Protein AF-0000000071187912 (afdb_homodimer)

Organism: Exaiptasia diaphana (NCBI:txid2652724)

Secondary structure (DSSP, 8-state):
---------------------------------------------TTHHHHHHHHHTTHHHHHHHHHHHHHTT--HHHHHHHHHHHTHHHHHHHHHHHHHHHHHHHHHHTT-HHHHHHHHHHHHHHHHH---HHHHHHHHHHHTHHHHHTTS---PPPP------------------/---------------------------------------------TTHHHHHHHHHTTHHHHHHHHHHHHHTT--HHHHHHHHHHHTHHHHHHHHHHHHHHHHHHHHHHTT-HHHHHHHHHHHHHHHHH---HHHHHHHHHHHTHHHHHTTS---PPPP---------------TT-

Sequence (354 aa):
MSQSNHSEEEDLSSDSIPTDTSEESSEESSDSSDVDSSEEQEDIDVWARIQHQAMDRYQQEYEVLVQKYKQNGDTDTAAEIRANNALLPSYRKALREVLFDELKWMHLFKRDPIYKKIIEKQKNLMDMESYDWEEATQSAIHQRKFLLNKLFTKEEVPKQSVNERFHPYSRNFSGFDMSQSNHSEEEDLSSDSIPTDTSEESSEESSDSSDVDSSEEQEDIDVWARIQHQAMDRYQQEYEVLVQKYKQNGDTDTAAEIRANNALLPSYRKALREVLFDELKWMHLFKRDPIYKKIIEKQKNLMDMESYDWEEATQSAIHQRKFLLNKLFTKEEVPKQSVNERFHPYSRNFSGFD

Solvent-accessible surface area (backbone atoms only — not comparable to full-atom values): 21697 Å² total; per-residue (Å²): 137,89,82,81,74,84,73,90,75,88,84,85,80,76,86,71,82,70,82,74,78,78,72,78,78,73,78,71,76,74,73,75,65,75,74,71,71,71,63,79,61,73,85,68,66,71,56,51,64,49,49,48,58,19,46,57,76,42,46,68,60,40,52,54,40,25,52,53,34,36,73,74,69,40,52,73,68,37,12,47,45,49,28,51,49,71,40,42,70,59,33,47,54,35,31,55,52,46,46,50,53,49,51,52,48,52,59,53,37,65,68,31,70,70,48,45,52,34,50,51,44,18,50,49,34,31,74,75,64,71,38,53,73,68,59,15,45,55,49,20,48,61,74,43,38,74,68,56,40,64,78,62,71,81,68,85,64,67,76,73,73,69,70,75,71,74,72,77,67,80,66,78,78,65,70,80,116,136,86,82,73,82,77,78,85,75,86,80,89,68,88,88,75,88,77,85,77,77,82,78,78,81,74,81,75,77,75,74,77,68,77,73,72,70,72,62,81,61,73,86,69,66,72,57,51,64,48,50,49,57,19,46,58,78,40,46,68,59,40,51,54,39,24,50,54,34,36,73,74,68,40,52,72,69,36,13,48,42,49,27,51,49,70,39,43,71,58,34,47,55,34,32,55,52,48,47,49,51,50,52,50,47,53,59,54,37,65,70,33,69,68,49,45,53,33,52,51,44,19,49,49,34,31,76,74,66,72,38,53,72,68,58,14,46,56,49,20,47,61,73,43,37,74,67,56,39,65,77,61,72,82,69,85,65,67,79,72,74,69,68,75,74,73,73,77,64,82,66,78,77,64,68,80,115

Structure (mmCIF, N/CA/C/O backbone):
data_AF-0000000071187912-model_v1
#
loop_
_entity.id
_entity.type
_entity.pdbx_description
1 polymer 'Uncharacterized protein'
#
loop_
_atom_site.group_PDB
_atom_site.id
_atom_site.type_symbol
_atom_site.label_atom_id
_atom_site.label_alt_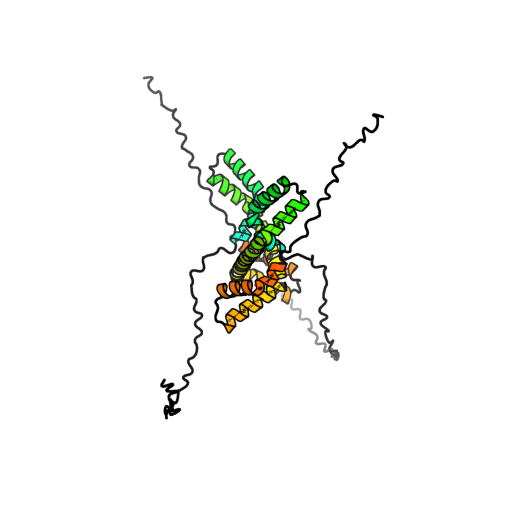id
_atom_site.label_comp_id
_atom_site.label_asym_id
_atom_site.label_entity_id
_atom_site.label_seq_id
_atom_site.pdbx_PDB_ins_code
_atom_site.Cartn_x
_atom_site.Cartn_y
_atom_site.Cartn_z
_atom_site.occupancy
_atom_site.B_iso_or_equiv
_atom_site.auth_seq_id
_atom_site.auth_comp_id
_atom_site.auth_asym_id
_atom_site.auth_atom_id
_atom_site.pdbx_PDB_model_num
ATOM 1 N N . MET A 1 1 ? -45.125 68.625 5.844 1 24.86 1 MET A N 1
ATOM 2 C CA . MET A 1 1 ? -46.188 68.5 4.828 1 24.86 1 MET A CA 1
ATOM 3 C C . MET A 1 1 ? -46.469 67.062 4.457 1 24.86 1 MET A C 1
ATOM 5 O O . MET A 1 1 ? -45.688 66.188 4.781 1 24.86 1 MET A O 1
ATOM 9 N N . SER A 1 2 ? -47.125 66.688 3.305 1 25.38 2 SER A N 1
ATOM 10 C CA . SER A 1 2 ? -48.156 65.75 2.975 1 25.38 2 SER A CA 1
ATOM 11 C C . SER A 1 2 ? -47.562 64.375 2.666 1 25.38 2 SER A C 1
ATOM 13 O O . SER A 1 2 ? -46.656 64.25 1.824 1 25.38 2 SER A O 1
ATOM 15 N N . GLN A 1 3 ? -47.781 63.281 3.525 1 30.14 3 GLN A N 1
ATOM 16 C CA . GLN A 1 3 ? -47.625 61.844 3.795 1 30.14 3 GLN A CA 1
ATOM 17 C C . GLN A 1 3 ? -48.344 61 2.748 1 30.14 3 GLN A C 1
ATOM 19 O O . GLN A 1 3 ? -49.438 60.5 2.98 1 30.14 3 GLN A O 1
ATOM 24 N N . SER A 1 4 ? -48.25 61.438 1.437 1 25.59 4 SER A N 1
ATOM 25 C CA . SER A 1 4 ? -49.219 60.781 0.548 1 25.59 4 SER A CA 1
ATOM 26 C C . SER A 1 4 ? -48.938 59.281 0.42 1 25.59 4 SER A C 1
ATOM 28 O O . SER A 1 4 ? -47.875 58.875 -0.017 1 25.59 4 SER A O 1
ATOM 30 N N . ASN A 1 5 ? -49.688 58.344 1.065 1 27.47 5 ASN A N 1
ATOM 31 C CA . ASN A 1 5 ? -49.969 56.938 1.291 1 27.47 5 ASN A CA 1
ATOM 32 C C . ASN A 1 5 ? -50.469 56.25 0.027 1 27.47 5 ASN A C 1
ATOM 34 O O . ASN A 1 5 ? -51.656 56.062 -0.141 1 27.47 5 ASN A O 1
ATOM 38 N N . HIS A 1 6 ? -49.906 56.531 -1.202 1 27.17 6 HIS A N 1
ATOM 39 C CA . HIS A 1 6 ? -50.75 56.094 -2.311 1 27.17 6 HIS A CA 1
ATOM 40 C C . HIS A 1 6 ? -50.938 54.594 -2.295 1 27.17 6 HIS A C 1
ATOM 42 O O . HIS A 1 6 ? -49.969 53.844 -2.09 1 27.17 6 HIS A O 1
ATOM 48 N N . SER A 1 7 ? -52.188 53.969 -2.523 1 25.8 7 SER A N 1
ATOM 49 C CA . SER A 1 7 ? -53.156 52.906 -2.361 1 25.8 7 SER A CA 1
ATOM 50 C C . SER A 1 7 ? -52.969 51.812 -3.402 1 25.8 7 SER A C 1
ATOM 52 O O . SER A 1 7 ? -53.594 50.75 -3.307 1 25.8 7 SER A O 1
ATOM 54 N N . GLU A 1 8 ? -52.25 51.938 -4.566 1 25.75 8 GLU A N 1
ATOM 55 C CA . GLU A 1 8 ? -53.062 51.375 -5.656 1 25.75 8 GLU A CA 1
ATOM 56 C C . GLU A 1 8 ? -53.125 49.844 -5.586 1 25.75 8 GLU A C 1
ATOM 58 O O . GLU A 1 8 ? -52.125 49.219 -5.246 1 25.75 8 GLU A O 1
ATOM 63 N N . GLU A 1 9 ? -54.312 49.094 -5.945 1 24.05 9 GLU A N 1
ATOM 64 C CA . GLU A 1 9 ? -55.219 47.969 -5.816 1 24.05 9 GLU A CA 1
ATOM 65 C C . GLU A 1 9 ? -54.906 46.875 -6.832 1 24.05 9 GLU A C 1
ATOM 67 O O . GLU A 1 9 ? -55.438 45.781 -6.75 1 24.05 9 GLU A O 1
ATOM 72 N N . GLU A 1 10 ? -54.125 46.969 -7.895 1 26 10 GLU A N 1
ATOM 73 C CA . GLU A 1 10 ? -54.719 46.312 -9.055 1 26 10 GLU A CA 1
ATOM 74 C C . GLU A 1 10 ? -54.875 44.812 -8.828 1 26 10 GLU A C 1
ATOM 76 O O . GLU A 1 10 ? -54.156 44.219 -8.039 1 26 10 GLU A O 1
ATOM 81 N N . ASP A 1 11 ? -55.688 43.969 -9.844 1 24.27 11 ASP A N 1
ATOM 82 C CA . ASP A 1 11 ? -56.688 42.969 -10.203 1 24.27 11 ASP A CA 1
ATOM 83 C C . ASP A 1 11 ? -56 41.625 -10.516 1 24.27 11 ASP A C 1
ATOM 85 O O . ASP A 1 11 ? -55.188 41.531 -11.438 1 24.27 11 ASP A O 1
ATOM 89 N N . LEU A 1 12 ? -56 40.625 -9.641 1 28.94 12 LEU A N 1
ATOM 90 C CA . LEU A 1 12 ? -55.5 39.25 -9.5 1 28.94 12 LEU A CA 1
ATOM 91 C C . LEU A 1 12 ? -56.281 38.312 -10.43 1 28.94 12 LEU A C 1
ATOM 93 O O . LEU A 1 12 ? -57.312 37.781 -10.039 1 28.94 12 LEU A O 1
ATOM 97 N N . SER A 1 13 ? -56.5 38.719 -11.703 1 23.25 13 SER A N 1
ATOM 98 C CA . SER A 1 13 ? -57.469 37.938 -12.477 1 23.25 13 SER A CA 1
ATOM 99 C C . SER A 1 13 ? -57.094 36.469 -12.57 1 23.25 13 SER A C 1
ATOM 101 O O . SER A 1 13 ? -55.906 36.156 -12.625 1 23.25 13 SER A O 1
ATOM 103 N N . SER A 1 14 ? -58.156 35.5 -12.656 1 24.84 14 SER A N 1
ATOM 104 C CA . SER A 1 14 ? -58.688 34.188 -12.328 1 24.84 14 SER A CA 1
ATOM 105 C C . SER A 1 14 ? -58.344 33.156 -13.398 1 24.84 14 SER A C 1
ATOM 107 O O . SER A 1 14 ? -58.812 32.031 -13.367 1 24.84 14 SER A O 1
ATOM 109 N N . ASP A 1 15 ? -57.719 33.469 -14.547 1 26.11 15 ASP A N 1
ATOM 110 C CA . ASP A 1 15 ? -58.281 32.688 -15.648 1 26.11 15 ASP A CA 1
ATOM 111 C C . ASP A 1 15 ? -57.938 31.203 -15.5 1 26.11 15 ASP A C 1
ATOM 113 O O . ASP A 1 15 ? -56.812 30.859 -15.125 1 26.11 15 ASP A O 1
ATOM 117 N N . SER A 1 16 ? -58.906 30.219 -15.797 1 27.94 16 SER A N 1
ATOM 118 C CA . SER A 1 16 ? -59.344 28.844 -15.602 1 27.94 16 SER A CA 1
ATOM 119 C C . SER A 1 16 ? -58.656 27.891 -16.578 1 27.94 16 SER A C 1
ATOM 121 O O . SER A 1 16 ? -59 26.719 -16.672 1 27.94 16 SER A O 1
ATOM 123 N N . ILE A 1 17 ? -57.656 28.203 -17.359 1 28.97 17 ILE A N 1
ATOM 124 C CA . ILE A 1 17 ? -57.719 27.375 -18.578 1 28.97 17 ILE A CA 1
ATOM 125 C C . ILE A 1 17 ? -57.562 25.906 -18.203 1 28.97 17 ILE A C 1
ATOM 127 O O . ILE A 1 17 ? -56.719 25.562 -17.375 1 28.97 17 ILE A O 1
ATOM 131 N N . PRO A 1 18 ? -58.406 25.016 -18.75 1 31.25 18 PRO A N 1
ATOM 132 C CA . PRO A 1 18 ? -58.75 23.594 -18.547 1 31.25 18 PRO A CA 1
ATOM 133 C C . PRO A 1 18 ? -57.656 22.656 -19.062 1 31.25 18 PRO A C 1
ATOM 135 O O . PRO A 1 18 ? -57.812 21.438 -19.016 1 31.25 18 PRO A O 1
ATOM 138 N N . THR A 1 19 ? -56.406 22.875 -19.031 1 25.17 19 THR A N 1
ATOM 139 C CA . THR A 1 19 ? -55.656 22.078 -20 1 25.17 19 THR A CA 1
ATOM 140 C C . THR A 1 19 ? -55.719 20.594 -19.672 1 25.17 19 THR A C 1
ATOM 142 O O . THR A 1 19 ? -55.25 20.172 -18.594 1 25.17 19 THR A O 1
ATOM 145 N N . ASP A 1 20 ? -56.688 19.891 -20.188 1 26.77 20 ASP A N 1
ATOM 146 C CA . ASP A 1 20 ? -56.969 18.453 -20.031 1 26.77 20 ASP A CA 1
ATOM 147 C C . ASP A 1 20 ? -55.812 17.609 -20.578 1 26.77 20 ASP A C 1
ATOM 149 O O . ASP A 1 20 ? -56 16.766 -21.438 1 26.77 20 ASP A O 1
ATOM 153 N N . THR A 1 21 ? -54.594 18.031 -20.75 1 27.23 21 THR A N 1
ATOM 154 C CA . THR A 1 21 ? -53.75 17.203 -21.609 1 27.23 21 THR A CA 1
ATOM 155 C C . THR A 1 21 ? -53.562 15.82 -21 1 27.23 21 THR A C 1
ATOM 157 O O . THR A 1 21 ? -53.125 15.703 -19.844 1 27.23 21 THR A O 1
ATOM 160 N N . SER A 1 22 ? -54.375 14.805 -21.469 1 26.91 22 SER A N 1
ATOM 161 C CA . SER A 1 22 ? -54.344 13.367 -21.25 1 26.91 22 SER A CA 1
ATOM 162 C C . SER A 1 22 ? -52.969 12.789 -21.562 1 26.91 22 SER A C 1
ATOM 164 O O . SER A 1 22 ? -52.594 12.609 -22.734 1 26.91 22 SER A O 1
ATOM 166 N N . GLU A 1 23 ? -51.906 13.242 -20.953 1 25.56 23 GLU A N 1
ATOM 167 C CA . GLU A 1 23 ? -50.625 12.688 -21.312 1 25.56 23 GLU A CA 1
ATOM 168 C C . GLU A 1 23 ? -50.562 11.188 -21.047 1 25.56 23 GLU A C 1
ATOM 170 O O . GLU A 1 23 ? -50.875 10.742 -19.938 1 25.56 23 GLU A O 1
ATOM 175 N N . GLU A 1 24 ? -50.844 10.359 -22.109 1 28.75 24 GLU A N 1
ATOM 176 C CA . GLU A 1 24 ? -50.625 8.922 -22.203 1 28.75 24 GLU A CA 1
ATOM 177 C C . GLU A 1 24 ? -49.188 8.57 -21.734 1 28.75 24 GLU A C 1
ATOM 179 O O . GLU A 1 24 ? -48.219 9.117 -22.234 1 28.75 24 GLU A O 1
ATOM 184 N N . SER A 1 25 ? -49.062 8.188 -20.516 1 27.23 25 SER A N 1
ATOM 185 C CA . SER A 1 25 ? -47.812 7.707 -19.875 1 27.23 25 SER A CA 1
ATOM 186 C C . SER A 1 25 ? -47.344 6.414 -20.531 1 27.23 25 SER A C 1
ATOM 188 O O . SER A 1 25 ? -47.969 5.367 -20.391 1 27.23 25 SER A O 1
ATOM 190 N N . SER A 1 26 ? -46.875 6.547 -21.812 1 26.83 26 SER A N 1
ATOM 191 C CA . SER A 1 26 ? -46.219 5.367 -22.344 1 26.83 26 SER A CA 1
ATOM 192 C C . SER A 1 26 ? -45.125 4.879 -21.406 1 26.83 26 SER A C 1
ATOM 194 O O . SER A 1 26 ? -44.344 5.676 -20.891 1 26.83 26 SER A O 1
ATOM 196 N N . GLU A 1 27 ? -45.344 3.723 -20.797 1 26.78 27 GLU A N 1
ATOM 197 C CA . GLU A 1 27 ? -44.438 2.908 -20 1 26.78 27 GLU A CA 1
ATOM 198 C C . GLU A 1 27 ? -43.156 2.605 -20.766 1 26.78 27 GLU A C 1
ATOM 200 O O . GLU A 1 27 ? -43.188 1.9 -21.766 1 26.78 27 GLU A O 1
ATOM 205 N N . GLU A 1 28 ? -42.312 3.578 -21.047 1 27.81 28 GLU A N 1
ATOM 206 C CA . GLU A 1 28 ? -41 3.205 -21.562 1 27.81 28 GLU A CA 1
ATOM 207 C C . GLU A 1 28 ? -40.344 2.18 -20.656 1 27.81 28 GLU A C 1
ATOM 209 O O . GLU A 1 28 ? -40.219 2.402 -19.438 1 27.81 28 GLU A O 1
ATOM 214 N N . SER A 1 29 ? -40.5 0.933 -20.984 1 32.94 29 SER A N 1
ATOM 215 C CA . SER A 1 29 ? -39.625 -0.131 -20.516 1 32.94 29 SER A CA 1
ATOM 216 C C . SER A 1 29 ? -38.156 0.284 -20.594 1 32.94 29 SER A C 1
ATOM 218 O O . SER A 1 29 ? -37.625 0.541 -21.672 1 32.94 29 SER A O 1
ATOM 220 N N . SER A 1 30 ? -37.781 1.057 -19.594 1 31.73 30 SER A N 1
ATOM 221 C CA . SER A 1 30 ? -36.344 1.344 -19.438 1 31.73 30 SER A CA 1
ATOM 222 C C . SER A 1 30 ? -35.531 0.066 -19.5 1 31.73 30 SER A C 1
ATOM 224 O O . SER A 1 30 ? -35.562 -0.738 -18.562 1 31.73 30 SER A O 1
ATOM 226 N N . ASP A 1 31 ? -35.375 -0.535 -20.688 1 31.69 31 ASP A N 1
ATOM 227 C CA . ASP A 1 31 ? -34.219 -1.421 -20.859 1 31.69 31 ASP A CA 1
ATOM 228 C C . ASP A 1 31 ? -32.969 -0.798 -20.281 1 31.69 31 ASP A C 1
ATOM 230 O O . ASP A 1 31 ? -32.469 0.208 -20.797 1 31.69 31 ASP A O 1
ATOM 234 N N . SER A 1 32 ? -32.875 -0.791 -18.969 1 34.5 32 SER A N 1
ATOM 235 C CA . SER A 1 32 ? -31.578 -0.543 -18.359 1 34.5 32 SER A CA 1
ATOM 236 C C . SER A 1 32 ? -30.469 -1.296 -19.094 1 34.5 32 SER A C 1
ATOM 238 O O . SER A 1 32 ? -30.281 -2.496 -18.891 1 34.5 32 SER A O 1
ATOM 240 N N . SER A 1 33 ? -30.281 -0.993 -20.406 1 33.97 33 SER A N 1
ATOM 241 C CA . SER A 1 33 ? -29 -1.403 -20.953 1 33.97 33 SER A CA 1
ATOM 242 C C . SER A 1 33 ? -27.859 -1.063 -20.016 1 33.97 33 SER A C 1
ATOM 244 O O . SER A 1 33 ? -27.656 0.102 -19.672 1 33.97 33 SER A O 1
ATOM 246 N N . ASP A 1 34 ? -27.484 -2.018 -19.219 1 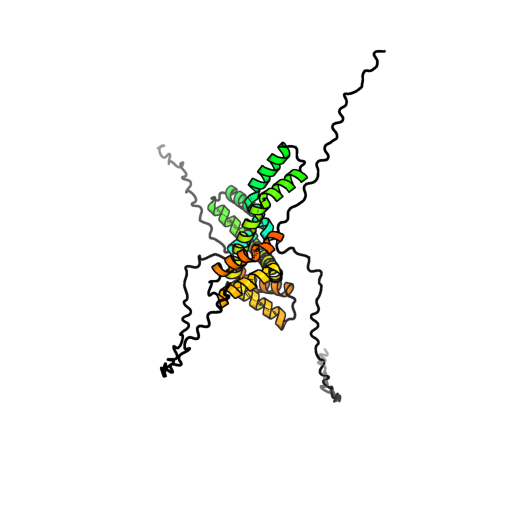37.31 34 ASP A N 1
ATOM 247 C CA . ASP A 1 34 ? -26.141 -1.995 -18.672 1 37.31 34 ASP A CA 1
ATOM 248 C C . ASP A 1 34 ? -25.141 -1.459 -19.688 1 37.31 34 ASP A C 1
ATOM 250 O O . ASP A 1 34 ? -24.828 -2.137 -20.672 1 37.31 34 ASP A O 1
ATOM 254 N N . VAL A 1 35 ? -25.297 -0.191 -20.125 1 38.56 35 VAL A N 1
ATOM 255 C CA . VAL A 1 35 ? -24.156 0.395 -20.828 1 38.56 35 VAL A CA 1
ATOM 256 C C . VAL A 1 35 ? -22.859 -0.137 -20.219 1 38.56 35 VAL A C 1
ATOM 258 O O . VAL A 1 35 ? -22.516 0.204 -19.078 1 38.56 35 VAL A O 1
ATOM 261 N N . ASP A 1 36 ? -22.5 -1.336 -20.609 1 39.84 36 ASP A N 1
ATOM 262 C CA . ASP A 1 36 ? -21.094 -1.745 -20.531 1 39.84 36 ASP A CA 1
ATOM 263 C C . ASP A 1 36 ? -20.172 -0.667 -21.094 1 39.84 36 ASP A C 1
ATOM 265 O O . ASP A 1 36 ? -19.953 -0.61 -22.297 1 39.84 36 ASP A O 1
ATOM 269 N N . SER A 1 37 ? -20.422 0.581 -20.75 1 42.34 37 SER A N 1
ATOM 270 C CA . SER A 1 37 ? -19.266 1.421 -21.062 1 42.34 37 SER A CA 1
ATOM 271 C C . SER A 1 37 ? -17.953 0.67 -20.844 1 42.34 37 SER A C 1
ATOM 273 O O . SER A 1 37 ? -17.516 0.502 -19.703 1 42.34 37 SER A O 1
ATOM 275 N N . SER A 1 38 ? -17.656 -0.163 -21.812 1 42.53 38 SER A N 1
ATOM 276 C CA . SER A 1 38 ? -16.297 -0.648 -22 1 42.53 38 SER A CA 1
ATOM 277 C C . SER A 1 38 ? -15.281 0.493 -21.922 1 42.53 38 SER A C 1
ATOM 279 O O . SER A 1 38 ? -14.758 0.94 -22.938 1 42.53 38 SER A O 1
ATOM 281 N N . GLU A 1 39 ? -15.508 1.659 -21.328 1 43.47 39 GLU A N 1
ATOM 282 C CA . GLU A 1 39 ? -14.289 2.436 -21.125 1 43.47 39 GLU A CA 1
ATOM 283 C C . GLU A 1 39 ? -13.078 1.523 -20.953 1 43.47 39 GLU A C 1
ATOM 285 O O . GLU A 1 39 ? -13.141 0.524 -20.234 1 43.47 39 GLU A O 1
ATOM 290 N N . GLU A 1 40 ? -12.258 1.485 -21.906 1 45.34 40 GLU A N 1
ATOM 291 C CA . GLU A 1 40 ? -10.906 0.931 -21.828 1 45.34 40 GLU A CA 1
ATOM 292 C C . GLU A 1 40 ? -10.328 1.059 -20.422 1 45.34 40 GLU A C 1
ATOM 294 O O . GLU A 1 40 ? -9.789 2.105 -20.062 1 45.34 40 GLU A O 1
ATOM 299 N N . GLN A 1 41 ? -11.117 0.712 -19.391 1 51 41 GLN A N 1
ATOM 300 C CA . GLN A 1 41 ? -10.5 0.628 -18.062 1 51 41 GLN A CA 1
ATOM 301 C C . GLN A 1 41 ? -9.039 0.215 -18.172 1 51 41 GLN A C 1
ATOM 303 O O . GLN A 1 41 ? -8.711 -0.781 -18.828 1 51 41 GLN A O 1
ATOM 308 N N . GLU A 1 42 ? -8.188 1.189 -18.312 1 56.38 42 GLU A N 1
ATOM 309 C CA . GLU A 1 42 ? -6.77 0.861 -18.188 1 56.38 42 GLU A CA 1
ATOM 310 C C . GLU A 1 42 ? -6.578 -0.47 -17.469 1 56.38 42 GLU A C 1
ATOM 312 O O . GLU A 1 42 ? -7.18 -0.705 -16.422 1 56.38 42 GLU A O 1
ATOM 317 N N . ASP A 1 43 ? -6.371 -1.572 -18.141 1 67.81 43 ASP A N 1
ATOM 318 C CA . ASP A 1 43 ? -6.098 -2.918 -17.656 1 67.81 43 ASP A CA 1
ATOM 319 C C . ASP A 1 43 ? -5.094 -2.887 -16.5 1 67.81 43 ASP A C 1
ATOM 321 O O . ASP A 1 43 ? -3.885 -2.988 -16.719 1 67.81 43 ASP A O 1
ATOM 325 N N . ILE A 1 44 ? -5.398 -2.197 -15.414 1 81.69 44 ILE A N 1
ATOM 326 C CA . ILE A 1 44 ? -4.57 -2.127 -14.219 1 81.69 44 ILE A CA 1
ATOM 327 C C . ILE A 1 44 ? -4.453 -3.516 -13.594 1 81.69 44 ILE A C 1
ATOM 329 O O . ILE A 1 44 ? -5.465 -4.164 -13.312 1 81.69 44 ILE A O 1
ATOM 333 N N . ASP A 1 45 ? -3.254 -3.988 -13.594 1 92.81 45 ASP A N 1
ATOM 334 C CA . ASP A 1 45 ? -2.994 -5.215 -12.852 1 92.81 45 ASP A CA 1
ATOM 335 C C . ASP A 1 45 ? -3.086 -4.977 -11.344 1 92.81 45 ASP A C 1
ATOM 337 O O . ASP A 1 45 ? -2.145 -4.461 -10.734 1 92.81 45 ASP A O 1
ATOM 341 N N . VAL A 1 46 ? -4.078 -5.359 -10.742 1 96.25 46 VAL A N 1
ATOM 342 C CA . VAL A 1 46 ? -4.398 -5.07 -9.344 1 96.25 46 VAL A CA 1
ATOM 343 C C . VAL A 1 46 ? -3.484 -5.871 -8.422 1 96.25 46 VAL A C 1
ATOM 345 O O . VAL A 1 46 ? -3.354 -5.555 -7.238 1 96.25 46 VAL A O 1
ATOM 348 N N . TRP A 1 47 ? -2.867 -6.902 -9 1 98.06 47 TRP A N 1
ATOM 349 C CA . TRP A 1 47 ? -2.037 -7.762 -8.164 1 98.06 47 TRP A CA 1
ATOM 350 C C . TRP A 1 47 ? -0.584 -7.297 -8.18 1 98.06 47 TRP A C 1
ATOM 352 O O . TRP A 1 47 ? 0.219 -7.727 -7.348 1 98.06 47 TRP A O 1
ATOM 362 N N . ALA A 1 48 ? -0.211 -6.402 -9.078 1 97.44 48 ALA A N 1
ATOM 363 C CA . ALA A 1 48 ? 1.171 -5.984 -9.289 1 97.44 48 ALA A CA 1
ATOM 364 C C . ALA A 1 48 ? 1.787 -5.449 -8 1 97.44 48 ALA A C 1
ATOM 366 O O . ALA A 1 48 ? 2.92 -5.797 -7.656 1 97.44 48 ALA A O 1
ATOM 367 N N . ARG A 1 49 ? 1.036 -4.648 -7.305 1 95.81 49 ARG A N 1
ATOM 368 C CA . ARG A 1 49 ? 1.55 -4.035 -6.082 1 95.81 49 ARG A CA 1
ATOM 369 C C . ARG A 1 49 ? 1.85 -5.094 -5.023 1 95.81 49 ARG A C 1
ATOM 371 O O . ARG A 1 49 ? 2.883 -5.031 -4.355 1 95.81 49 ARG A O 1
ATOM 378 N N . ILE A 1 50 ? 0.977 -6.004 -4.867 1 98.19 50 ILE A N 1
ATOM 379 C CA . ILE A 1 50 ? 1.154 -7.066 -3.887 1 98.19 50 ILE A CA 1
ATOM 380 C C . ILE A 1 50 ? 2.299 -7.98 -4.316 1 98.19 50 ILE A C 1
ATOM 382 O O . ILE A 1 50 ? 3.125 -8.383 -3.492 1 98.19 50 ILE A O 1
ATOM 386 N N . GLN A 1 51 ? 2.381 -8.281 -5.621 1 98.25 51 GLN A N 1
ATOM 387 C CA . GLN A 1 51 ? 3.471 -9.086 -6.164 1 98.25 51 GLN A CA 1
ATOM 388 C C . GLN A 1 51 ? 4.82 -8.414 -5.938 1 98.25 51 GLN A C 1
ATOM 390 O O . GLN A 1 51 ? 5.773 -9.055 -5.488 1 98.25 51 GLN A O 1
ATOM 395 N N . HIS A 1 52 ? 4.863 -7.156 -6.172 1 97.88 52 HIS A N 1
ATOM 396 C CA . HIS A 1 52 ? 6.109 -6.418 -6.004 1 97.88 52 HIS A CA 1
ATOM 397 C C . HIS A 1 52 ? 6.547 -6.398 -4.543 1 97.88 52 HIS A C 1
ATOM 399 O O . HIS A 1 52 ? 7.727 -6.59 -4.242 1 97.88 52 HIS A O 1
ATOM 405 N N . GLN A 1 53 ? 5.609 -6.191 -3.709 1 97.75 53 GLN A N 1
ATOM 406 C CA . GLN A 1 53 ? 5.918 -6.191 -2.283 1 97.75 53 GLN A CA 1
ATOM 407 C C . GLN A 1 53 ? 6.43 -7.555 -1.831 1 97.75 53 GLN A C 1
ATOM 409 O O . GLN A 1 53 ? 7.34 -7.637 -1 1 97.75 53 GLN A O 1
ATOM 414 N N . ALA A 1 54 ? 5.883 -8.562 -2.355 1 98.44 54 ALA A N 1
ATOM 415 C CA . ALA A 1 54 ? 6.32 -9.914 -2.037 1 98.44 54 ALA A CA 1
ATOM 416 C C . ALA A 1 54 ? 7.746 -10.164 -2.523 1 98.44 54 ALA A C 1
ATOM 418 O O . ALA A 1 54 ? 8.578 -10.703 -1.79 1 98.44 54 ALA A O 1
ATOM 419 N N . MET A 1 55 ? 7.988 -9.711 -3.725 1 98.38 55 MET A N 1
ATOM 420 C CA . MET A 1 55 ? 9.297 -9.922 -4.336 1 98.38 55 MET A CA 1
ATOM 421 C C . MET A 1 55 ? 10.367 -9.094 -3.625 1 98.38 55 MET A C 1
ATOM 423 O O . MET A 1 55 ? 11.508 -9.531 -3.492 1 98.38 55 MET A O 1
ATOM 427 N N . ASP A 1 56 ? 10.023 -7.957 -3.166 1 98.12 56 ASP A N 1
ATOM 428 C CA . ASP A 1 56 ? 10.945 -7.047 -2.498 1 98.12 56 ASP A CA 1
ATOM 429 C C . ASP A 1 56 ? 11.555 -7.695 -1.256 1 98.12 56 ASP A C 1
ATOM 431 O O . ASP A 1 56 ? 12.695 -7.406 -0.893 1 98.12 56 ASP A O 1
ATOM 435 N N . ARG A 1 57 ? 10.875 -8.539 -0.665 1 98 57 ARG A N 1
ATOM 436 C CA . ARG A 1 57 ? 11.344 -9.211 0.544 1 98 57 ARG A CA 1
ATOM 437 C C . ARG A 1 57 ? 12.555 -10.078 0.248 1 98 57 ARG A C 1
ATOM 439 O O . ARG A 1 57 ? 13.305 -10.438 1.158 1 98 57 ARG A O 1
ATOM 446 N N . TYR A 1 58 ? 12.734 -10.422 -0.964 1 98.38 58 TYR A N 1
ATOM 447 C CA . TYR A 1 58 ? 13.805 -11.344 -1.342 1 98.38 58 TYR A CA 1
ATOM 448 C C . TYR A 1 58 ? 14.75 -10.695 -2.348 1 98.38 58 TYR A C 1
ATOM 450 O O . TYR A 1 58 ? 15.422 -11.383 -3.115 1 98.38 58 TYR A O 1
ATOM 458 N N . GLN A 1 59 ? 14.766 -9.469 -2.373 1 98.31 59 GLN A N 1
ATOM 459 C CA . GLN A 1 59 ? 15.57 -8.727 -3.34 1 98.31 59 GLN A CA 1
ATOM 460 C C . GLN A 1 59 ? 17.047 -9.07 -3.203 1 98.31 59 GLN A C 1
ATOM 462 O O . GLN A 1 59 ? 17.734 -9.273 -4.207 1 98.31 59 GLN A O 1
ATOM 467 N N . GLN A 1 60 ? 17.531 -9.133 -2.004 1 98.25 60 GLN A N 1
ATOM 468 C CA . GLN A 1 60 ? 18.938 -9.453 -1.766 1 98.25 60 GLN A CA 1
ATOM 469 C C . GLN A 1 60 ? 19.266 -10.867 -2.242 1 98.25 60 GLN A C 1
ATOM 471 O O . GLN A 1 60 ? 20.281 -11.078 -2.912 1 98.25 60 GLN A O 1
ATOM 476 N N . GLU A 1 61 ? 18.469 -11.789 -1.847 1 98.56 61 GLU A N 1
ATOM 477 C CA . GLU A 1 61 ? 18.672 -13.164 -2.279 1 98.56 61 GLU A CA 1
ATOM 478 C C . GLU A 1 61 ? 18.625 -13.281 -3.801 1 98.56 61 GLU A C 1
ATOM 480 O O . GLU A 1 61 ? 19.406 -14.023 -4.398 1 98.56 61 GLU A O 1
ATOM 485 N N . TYR A 1 62 ? 17.688 -12.602 -4.43 1 98.56 62 TYR A N 1
ATOM 486 C CA . TYR A 1 62 ? 17.562 -12.555 -5.883 1 98.56 62 TYR A CA 1
ATOM 487 C C . TYR A 1 62 ? 18.859 -12.102 -6.523 1 98.56 62 TYR A C 1
ATOM 489 O O . TYR A 1 62 ? 19.359 -12.742 -7.453 1 98.56 62 TYR A O 1
ATOM 497 N N . GLU A 1 63 ? 19.406 -11.07 -6.047 1 98.56 63 GLU A N 1
ATOM 498 C CA . GLU A 1 63 ? 20.641 -10.516 -6.598 1 98.56 63 GLU A CA 1
ATOM 499 C C . GLU A 1 63 ? 21.812 -11.5 -6.449 1 98.56 63 GLU A C 1
ATOM 501 O O . GLU A 1 63 ? 22.609 -11.664 -7.367 1 98.56 63 GLU A O 1
ATOM 506 N N . VAL A 1 64 ? 21.906 -12.086 -5.281 1 98.69 64 VAL A N 1
ATOM 507 C CA . VAL A 1 64 ? 22.938 -13.078 -5.031 1 98.69 64 VAL A CA 1
ATOM 508 C C . VAL A 1 64 ? 22.812 -14.227 -6.023 1 98.69 64 VAL A C 1
ATOM 510 O O . VAL A 1 64 ? 23.812 -14.688 -6.582 1 98.69 64 VAL A O 1
ATOM 513 N N . LEU A 1 65 ? 21.656 -14.688 -6.281 1 98.62 65 LEU A N 1
ATOM 514 C CA . LEU A 1 65 ? 21.406 -15.797 -7.195 1 98.62 65 LEU A CA 1
ATOM 515 C C . LEU A 1 65 ? 21.75 -15.414 -8.633 1 98.62 65 LEU A C 1
ATOM 517 O O . LEU A 1 65 ? 22.344 -16.203 -9.359 1 98.62 65 LEU A O 1
ATOM 521 N N . VAL A 1 66 ? 21.312 -14.25 -9 1 98.31 66 VAL A N 1
ATOM 522 C CA . VAL A 1 66 ? 21.609 -13.781 -10.344 1 98.31 66 VAL A CA 1
ATOM 523 C C . VAL A 1 66 ? 23.125 -13.781 -10.57 1 98.31 66 VAL A C 1
ATOM 525 O O . VAL A 1 66 ? 23.594 -14.289 -11.594 1 98.31 66 VAL A O 1
ATOM 528 N N . GLN A 1 67 ? 23.859 -13.273 -9.625 1 98.38 67 GLN A N 1
ATOM 529 C CA . GLN A 1 67 ? 25.312 -13.227 -9.734 1 98.38 67 GLN A CA 1
ATOM 530 C C . GLN A 1 67 ? 25.906 -14.625 -9.805 1 98.38 67 GLN A C 1
ATOM 532 O O . GLN A 1 67 ? 26.812 -14.891 -10.594 1 98.38 67 GLN A O 1
ATOM 537 N N . LYS A 1 68 ? 25.469 -15.438 -8.969 1 98.38 68 LYS A N 1
ATOM 538 C CA . LYS A 1 68 ? 25.922 -16.828 -8.961 1 98.38 68 LYS A CA 1
ATOM 539 C C . LYS A 1 68 ? 25.719 -17.484 -10.32 1 98.38 68 LYS A C 1
ATOM 541 O O . LYS A 1 68 ? 26.625 -18.141 -10.836 1 98.38 68 LYS A O 1
ATOM 546 N N . TYR A 1 69 ? 24.578 -17.281 -10.953 1 97.19 69 TYR A N 1
ATOM 547 C CA . TYR A 1 69 ? 24.281 -17.922 -12.234 1 97.19 69 TYR A CA 1
ATOM 548 C C . TYR A 1 69 ? 25.094 -17.297 -13.359 1 97.19 69 TYR A C 1
ATOM 550 O O . TYR A 1 69 ? 25.531 -18 -14.273 1 97.19 69 TYR A O 1
ATOM 558 N N . LYS A 1 70 ? 25.391 -16.078 -13.25 1 96.81 70 LYS A N 1
ATOM 559 C CA . LYS A 1 70 ? 26.266 -15.43 -14.219 1 96.81 70 LYS A CA 1
ATOM 560 C C . LYS A 1 70 ? 27.688 -15.984 -14.133 1 96.81 70 LYS A C 1
ATOM 562 O O . LYS A 1 70 ? 28.328 -16.234 -15.156 1 96.81 70 LYS A O 1
ATOM 567 N N . GLN A 1 71 ? 28.109 -16.172 -12.992 1 96.81 71 GLN A N 1
ATOM 568 C CA . GLN A 1 71 ? 29.453 -16.719 -12.773 1 96.81 71 GLN A CA 1
ATOM 569 C C . GLN A 1 71 ? 29.547 -18.141 -13.297 1 96.81 71 GLN A C 1
ATOM 571 O O . GLN A 1 71 ? 30.625 -18.594 -13.703 1 96.81 71 GLN A O 1
ATOM 576 N N . ASN A 1 72 ? 28.484 -18.781 -13.32 1 95.25 72 ASN A N 1
ATOM 577 C CA . ASN A 1 72 ? 28.453 -20.156 -13.805 1 95.25 72 ASN A CA 1
ATOM 578 C C . ASN A 1 72 ? 28.281 -20.219 -15.32 1 95.25 72 ASN A C 1
ATOM 580 O O . ASN A 1 72 ? 28.094 -21.297 -15.883 1 95.25 72 ASN A O 1
ATOM 584 N N . GLY A 1 73 ? 28.188 -18.953 -15.992 1 93.31 73 GLY A N 1
ATOM 585 C CA . GLY A 1 73 ? 28.25 -18.938 -17.453 1 93.31 73 GLY A CA 1
ATOM 586 C C . GLY A 1 73 ? 26.922 -18.547 -18.094 1 93.31 73 GLY A C 1
ATOM 587 O O . GLY A 1 73 ? 26.812 -18.547 -19.312 1 93.31 73 GLY A O 1
ATOM 588 N N . ASP A 1 74 ? 25.906 -18.219 -17.234 1 93.62 74 ASP A N 1
ATOM 589 C CA . ASP A 1 74 ? 24.625 -17.812 -17.797 1 93.62 74 ASP A CA 1
ATOM 590 C C . ASP A 1 74 ? 24.672 -16.391 -18.344 1 93.62 74 ASP A C 1
ATOM 592 O O . ASP A 1 74 ? 25.438 -15.555 -17.844 1 93.62 74 ASP A O 1
ATOM 596 N N . THR A 1 75 ? 23.875 -16.234 -19.438 1 94.88 75 THR A N 1
ATOM 597 C CA . THR A 1 75 ? 23.625 -14.867 -19.875 1 94.88 75 THR A CA 1
ATOM 598 C C . THR A 1 75 ? 22.828 -14.102 -18.828 1 94.88 75 THR A C 1
ATOM 600 O O . THR A 1 75 ? 22.234 -14.703 -17.938 1 94.88 75 THR A O 1
ATOM 603 N N . ASP A 1 76 ? 22.734 -12.773 -18.969 1 95.25 76 ASP A N 1
ATOM 604 C CA . ASP A 1 76 ? 22 -11.922 -18.047 1 95.25 76 ASP A CA 1
ATOM 605 C C . ASP A 1 76 ? 20.547 -12.359 -17.938 1 95.25 76 ASP A C 1
ATOM 607 O O . ASP A 1 76 ? 20.031 -12.578 -16.828 1 95.25 76 ASP A O 1
ATOM 611 N N . THR A 1 77 ? 19.922 -12.578 -19.047 1 96.06 77 THR A N 1
ATOM 612 C CA . THR A 1 77 ? 18.516 -12.922 -19.094 1 96.06 77 THR A CA 1
ATOM 613 C C . THR A 1 77 ? 18.266 -14.305 -18.5 1 96.06 77 THR A C 1
ATOM 615 O O . THR A 1 77 ? 17.312 -14.5 -17.734 1 96.06 77 THR A O 1
ATOM 618 N N . ALA A 1 78 ? 19.141 -15.211 -18.812 1 96.62 78 ALA A N 1
ATOM 619 C CA . ALA A 1 78 ? 19 -16.562 -18.281 1 96.62 78 ALA A CA 1
ATOM 620 C C . ALA A 1 78 ? 19.188 -16.578 -16.766 1 96.62 78 ALA A C 1
ATOM 622 O O . ALA A 1 78 ? 18.469 -17.297 -16.062 1 96.62 78 ALA A O 1
ATOM 623 N N . ALA A 1 79 ? 20.172 -15.812 -16.297 1 97.81 79 ALA A N 1
ATOM 624 C CA . ALA A 1 79 ? 20.469 -15.742 -14.867 1 97.81 79 ALA A CA 1
ATOM 625 C C . ALA A 1 79 ? 19.281 -15.18 -14.094 1 97.81 79 ALA A C 1
ATOM 627 O O . ALA A 1 79 ? 18.906 -15.711 -13.039 1 97.81 79 ALA A O 1
ATOM 628 N N . GLU A 1 80 ? 18.656 -14.172 -14.672 1 97.81 80 GLU A N 1
ATOM 629 C CA . GLU A 1 80 ? 17.5 -13.523 -14.031 1 97.81 80 GLU A CA 1
ATOM 630 C C . GLU A 1 80 ? 16.312 -14.469 -13.953 1 97.81 80 GLU A C 1
ATOM 632 O O . GLU A 1 80 ? 15.664 -14.578 -12.914 1 97.81 80 GLU A O 1
ATOM 637 N N . ILE A 1 81 ? 16.078 -15.133 -15.031 1 97.62 81 ILE A N 1
ATOM 638 C CA . ILE A 1 81 ? 14.938 -16.047 -15.086 1 97.62 81 ILE A CA 1
ATOM 639 C C . ILE A 1 81 ? 15.164 -17.203 -14.109 1 97.62 81 ILE A C 1
ATOM 641 O O . ILE A 1 81 ? 14.25 -17.578 -13.367 1 97.62 81 ILE A O 1
ATOM 645 N N . ARG A 1 82 ? 16.359 -17.703 -14.055 1 97.69 82 ARG A N 1
ATOM 646 C CA . ARG A 1 82 ? 16.672 -18.797 -13.148 1 97.69 82 ARG A CA 1
ATOM 647 C C . ARG A 1 82 ? 16.516 -18.359 -11.695 1 97.69 82 ARG A C 1
ATOM 649 O O . ARG A 1 82 ? 16.016 -19.125 -10.859 1 97.69 82 ARG A O 1
ATOM 656 N N . ALA A 1 83 ? 17.031 -17.203 -11.453 1 98.56 83 ALA A N 1
ATOM 657 C CA . ALA A 1 83 ? 16.906 -16.672 -10.094 1 98.56 83 ALA A CA 1
ATOM 658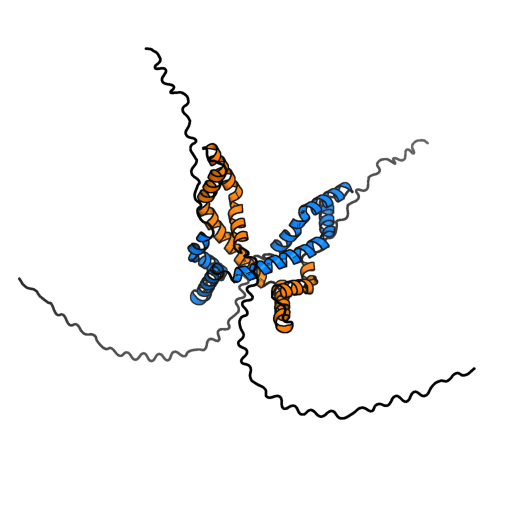 C C . ALA A 1 83 ? 15.438 -16.531 -9.688 1 98.56 83 ALA A C 1
ATOM 660 O O . ALA A 1 83 ? 15.047 -16.969 -8.602 1 98.56 83 ALA A O 1
ATOM 661 N N . ASN A 1 84 ? 14.617 -15.984 -10.531 1 98.19 84 ASN A N 1
ATOM 662 C CA . ASN A 1 84 ? 1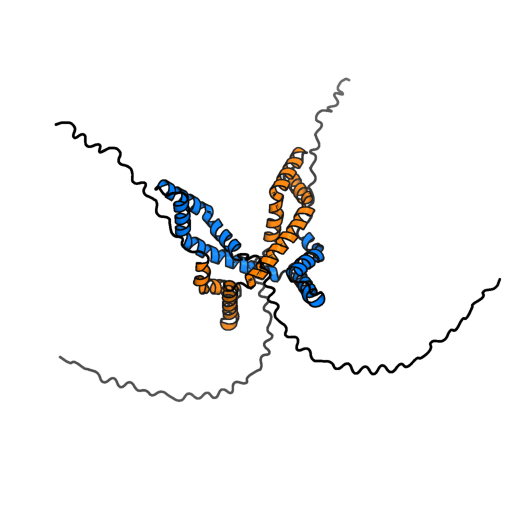3.188 -15.852 -10.281 1 98.19 84 ASN A CA 1
ATOM 663 C C . ASN A 1 84 ? 12.523 -17.203 -10.078 1 98.19 84 ASN A C 1
ATOM 665 O O . ASN A 1 84 ? 11.734 -17.375 -9.141 1 98.19 84 ASN A O 1
ATOM 669 N N . ASN A 1 85 ? 12.836 -18.125 -10.938 1 98.25 85 ASN A N 1
ATOM 670 C CA . ASN A 1 85 ? 12.273 -19.469 -10.836 1 98.25 85 ASN A CA 1
ATOM 671 C C . ASN A 1 85 ? 12.648 -20.141 -9.516 1 98.25 85 ASN A C 1
ATOM 673 O O . ASN A 1 85 ? 11.82 -20.828 -8.906 1 98.25 85 ASN A O 1
ATOM 677 N N . ALA A 1 86 ? 13.898 -19.922 -9.148 1 98.31 86 ALA A N 1
ATOM 678 C CA . ALA A 1 86 ? 14.391 -20.516 -7.902 1 98.31 86 ALA A CA 1
ATOM 679 C C . ALA A 1 86 ? 13.648 -19.953 -6.695 1 98.31 86 ALA A C 1
ATOM 681 O O . ALA A 1 86 ? 13.477 -20.641 -5.684 1 98.31 86 ALA A O 1
ATOM 682 N N . LEU A 1 87 ? 13.195 -18.75 -6.809 1 98.56 87 LEU A N 1
ATOM 683 C CA . LEU A 1 87 ? 12.609 -18.062 -5.668 1 98.56 87 LEU A CA 1
ATOM 684 C C . LEU A 1 87 ? 11.086 -18.156 -5.707 1 98.56 87 LEU A C 1
ATOM 686 O O . LEU A 1 87 ? 10.406 -17.578 -4.848 1 98.56 87 LEU A O 1
ATOM 690 N N . LEU A 1 88 ? 10.508 -18.828 -6.602 1 98.12 88 LEU A N 1
ATOM 691 C CA . LEU A 1 88 ? 9.062 -18.906 -6.789 1 98.12 88 LEU A CA 1
ATOM 692 C C . LEU A 1 88 ? 8.367 -19.375 -5.52 1 98.12 88 LEU A C 1
ATOM 694 O O . LEU A 1 88 ? 7.391 -18.781 -5.07 1 98.12 88 LEU A O 1
ATOM 698 N N . PRO A 1 89 ? 8.867 -20.469 -4.867 1 97.88 89 PRO A N 1
ATOM 699 C CA . PRO A 1 89 ? 8.203 -20.906 -3.635 1 97.88 89 PRO A CA 1
ATOM 700 C C . PRO A 1 89 ? 8.188 -19.812 -2.561 1 97.88 89 PRO A C 1
ATOM 702 O O . PRO A 1 89 ? 7.191 -19.656 -1.857 1 97.88 89 PRO A O 1
ATOM 705 N N . SER A 1 90 ? 9.305 -19.078 -2.461 1 98.44 90 SER A N 1
ATOM 706 C CA . SER A 1 90 ? 9.406 -18 -1.485 1 98.44 90 SER A CA 1
ATOM 707 C C . SER A 1 90 ? 8.484 -16.828 -1.842 1 98.44 90 SER A C 1
ATOM 709 O O . SER A 1 90 ? 7.812 -16.281 -0.971 1 98.44 90 SER A O 1
ATOM 711 N N . TYR A 1 91 ? 8.461 -16.484 -3.131 1 98.44 91 TYR A N 1
ATOM 712 C CA . TYR A 1 91 ? 7.57 -15.43 -3.596 1 98.44 91 TYR A CA 1
ATOM 713 C C . TYR A 1 91 ? 6.113 -15.766 -3.297 1 98.44 91 TYR A C 1
ATOM 715 O O . TYR A 1 91 ? 5.352 -14.914 -2.832 1 98.44 91 TYR A O 1
ATOM 723 N N . ARG A 1 92 ? 5.738 -16.953 -3.549 1 98.38 92 ARG A N 1
ATOM 724 C CA . ARG A 1 92 ? 4.359 -17.406 -3.354 1 98.38 92 ARG A CA 1
ATOM 725 C C . ARG A 1 92 ? 3.971 -17.344 -1.881 1 98.38 92 ARG A C 1
ATOM 727 O O . ARG A 1 92 ? 2.867 -16.922 -1.542 1 98.38 92 ARG A O 1
ATOM 734 N N . LYS A 1 93 ? 4.832 -17.797 -1.018 1 98.12 93 LYS A N 1
ATOM 735 C CA . LYS A 1 93 ? 4.594 -17.688 0.418 1 98.12 93 LYS A CA 1
ATOM 736 C C . LYS A 1 93 ? 4.469 -16.234 0.848 1 98.12 93 LYS A C 1
ATOM 738 O O . LYS A 1 93 ? 3.543 -15.875 1.58 1 98.12 93 LYS A O 1
ATOM 743 N N . ALA A 1 94 ? 5.43 -15.414 0.398 1 98.62 94 ALA A N 1
ATOM 744 C CA . ALA A 1 94 ? 5.426 -14 0.741 1 98.62 94 ALA A CA 1
ATOM 745 C C . ALA A 1 94 ? 4.156 -13.312 0.233 1 98.62 94 ALA A C 1
ATOM 747 O O . ALA A 1 94 ? 3.613 -12.43 0.897 1 98.62 94 ALA A O 1
ATOM 748 N N . LEU A 1 95 ? 3.711 -13.68 -0.94 1 98.69 95 LEU A N 1
ATOM 749 C CA . LEU A 1 95 ? 2.504 -13.094 -1.518 1 98.69 95 LEU A CA 1
ATOM 750 C C . LEU A 1 95 ? 1.311 -13.289 -0.59 1 98.69 95 LEU A C 1
ATOM 752 O O . LEU A 1 95 ? 0.524 -12.359 -0.382 1 98.69 95 LEU A O 1
ATOM 756 N N . ARG A 1 96 ? 1.148 -14.461 -0.055 1 98.69 96 ARG A N 1
ATOM 757 C CA . ARG A 1 96 ? 0.036 -14.758 0.844 1 98.69 96 ARG A CA 1
ATOM 758 C C . ARG A 1 96 ? 0.131 -13.922 2.119 1 98.69 96 ARG A C 1
ATOM 760 O O . ARG A 1 96 ? -0.885 -13.469 2.648 1 98.69 96 ARG A O 1
ATOM 767 N N . GLU A 1 97 ? 1.315 -13.719 2.59 1 98.44 97 GLU A N 1
ATOM 768 C CA . GLU A 1 97 ? 1.526 -12.906 3.789 1 98.44 97 GLU A CA 1
ATOM 769 C C . GLU A 1 97 ? 1.217 -11.438 3.523 1 98.44 97 GLU A C 1
ATOM 771 O O . GLU A 1 97 ? 0.529 -10.789 4.316 1 98.44 97 GLU A O 1
ATOM 776 N N . VAL A 1 98 ? 1.73 -10.945 2.426 1 98.56 98 VAL A N 1
ATOM 777 C CA . VAL A 1 98 ? 1.479 -9.562 2.047 1 98.56 98 VAL A CA 1
ATOM 778 C C . VAL A 1 98 ? -0.015 -9.352 1.813 1 98.56 98 VAL A C 1
ATOM 780 O O . VAL A 1 98 ? -0.577 -8.336 2.221 1 98.56 98 VAL A O 1
ATOM 783 N N . LEU A 1 99 ? -0.626 -10.32 1.169 1 98.81 99 LEU A N 1
ATOM 784 C CA . LEU A 1 99 ? -2.062 -10.234 0.931 1 98.81 99 LEU A CA 1
ATOM 785 C C . LEU A 1 99 ? -2.83 -10.172 2.248 1 98.81 99 LEU A C 1
ATOM 787 O O . LEU A 1 99 ? -3.768 -9.383 2.385 1 98.81 99 LEU A O 1
ATOM 791 N N . PHE A 1 100 ? -2.471 -11 3.127 1 98.75 100 PHE A N 1
ATOM 792 C CA . PHE A 1 100 ? -3.129 -10.992 4.43 1 98.75 100 PHE A CA 1
ATOM 793 C C . PHE A 1 100 ? -2.998 -9.625 5.094 1 98.75 100 PHE A C 1
ATOM 795 O O . PHE A 1 100 ? -3.975 -9.086 5.621 1 98.75 100 PHE A O 1
ATOM 802 N N . ASP A 1 101 ? -1.831 -9.078 5.082 1 97.69 101 ASP A N 1
ATOM 803 C CA . ASP A 1 101 ? -1.587 -7.766 5.672 1 97.69 101 ASP A CA 1
ATOM 804 C C . ASP A 1 101 ? -2.426 -6.691 4.984 1 97.69 101 ASP A C 1
ATOM 806 O O . ASP A 1 101 ? -2.979 -5.809 5.645 1 97.69 101 ASP A O 1
ATOM 810 N N . GLU A 1 102 ? -2.492 -6.805 3.701 1 97.88 102 GLU A N 1
ATOM 811 C CA . GLU A 1 102 ? -3.299 -5.863 2.93 1 97.88 102 GLU A CA 1
ATOM 812 C C . GLU A 1 102 ? -4.773 -5.965 3.301 1 97.88 102 GLU A C 1
ATOM 814 O O . GLU A 1 102 ? -5.445 -4.945 3.492 1 97.88 102 GLU A O 1
ATOM 819 N N . LEU A 1 103 ? -5.273 -7.168 3.424 1 98.38 103 LEU A N 1
ATOM 820 C CA . LEU A 1 103 ? -6.676 -7.387 3.76 1 98.38 103 LEU A CA 1
ATOM 821 C C . LEU A 1 103 ? -6.969 -6.926 5.184 1 98.38 103 LEU A C 1
ATOM 823 O O . LEU A 1 103 ? -8.039 -6.367 5.453 1 98.38 103 LEU A O 1
ATOM 827 N N . LYS A 1 104 ? -6.062 -7.176 6.031 1 97.69 104 LYS A N 1
ATOM 828 C CA . LYS A 1 104 ? -6.203 -6.711 7.41 1 97.69 104 LYS A CA 1
ATOM 829 C C . LYS A 1 104 ? -6.242 -5.188 7.473 1 97.69 104 LYS A C 1
ATOM 831 O O . LYS A 1 104 ? -7.102 -4.609 8.141 1 97.69 104 LYS A O 1
ATOM 836 N N . TRP A 1 105 ? -5.359 -4.547 6.793 1 97.62 105 TRP A N 1
ATOM 837 C CA . TRP A 1 105 ? -5.344 -3.088 6.738 1 97.62 105 TRP A CA 1
ATOM 838 C C . TRP A 1 105 ? -6.652 -2.553 6.16 1 97.62 105 TRP A C 1
ATOM 840 O O . TRP A 1 105 ? -7.262 -1.642 6.727 1 97.62 105 TRP A O 1
ATOM 850 N N . MET A 1 106 ? -7.086 -3.104 5.02 1 97.56 106 MET A N 1
ATOM 851 C CA . MET A 1 106 ? -8.344 -2.684 4.398 1 97.56 106 MET A CA 1
ATOM 852 C C . MET A 1 106 ? -9.5 -2.818 5.375 1 97.56 106 MET A C 1
ATOM 854 O O . MET A 1 106 ? -10.375 -1.949 5.434 1 97.56 106 MET A O 1
ATOM 858 N N . HIS A 1 107 ? -9.477 -3.928 6.098 1 97.75 107 HIS A N 1
ATOM 859 C CA . HIS A 1 107 ? -10.523 -4.215 7.074 1 97.75 107 HIS A CA 1
ATOM 860 C C . HIS A 1 107 ? -10.562 -3.156 8.172 1 97.75 107 HIS A C 1
ATOM 862 O O . HIS A 1 107 ? -11.633 -2.676 8.539 1 97.75 107 HIS A O 1
ATOM 868 N N . LEU A 1 108 ? -9.453 -2.75 8.656 1 97.31 108 LEU A N 1
ATOM 869 C CA . LEU A 1 108 ? -9.352 -1.733 9.703 1 97.31 108 LEU A CA 1
ATOM 870 C C . LEU A 1 108 ? -9.625 -0.344 9.133 1 97.31 108 LEU A C 1
ATOM 872 O O . LEU A 1 108 ? -10.328 0.454 9.758 1 97.31 108 LEU A O 1
ATOM 876 N N . PHE A 1 109 ? -9.109 -0.05 7.926 1 97.94 109 PHE A N 1
ATOM 877 C CA . PHE A 1 109 ? -9.242 1.249 7.277 1 97.94 109 PHE A CA 1
ATOM 878 C C . PHE A 1 109 ? -10.711 1.576 7.02 1 97.94 109 PHE A C 1
ATOM 880 O O . PHE A 1 109 ? -11.141 2.711 7.227 1 97.94 109 PHE A O 1
ATOM 887 N N . LYS A 1 110 ? -11.461 0.621 6.684 1 97.56 110 LYS A N 1
ATOM 888 C CA . LYS A 1 110 ? -12.883 0.797 6.371 1 97.56 110 LYS A CA 1
ATOM 889 C C . LYS A 1 110 ? -13.68 1.158 7.621 1 97.56 110 LYS A C 1
ATOM 891 O O . LYS A 1 110 ? -14.82 1.611 7.527 1 97.56 110 LYS A O 1
ATOM 896 N N . ARG A 1 111 ? -13.156 0.934 8.773 1 96.75 111 ARG A N 1
ATOM 897 C CA . ARG A 1 111 ? -13.836 1.226 10.031 1 96.75 111 ARG A CA 1
ATOM 898 C C . ARG A 1 111 ? -13.438 2.6 10.562 1 96.75 111 ARG A C 1
ATOM 900 O O . ARG A 1 111 ? -14.031 3.098 11.516 1 96.75 111 ARG A O 1
ATOM 907 N N . ASP A 1 112 ? -12.484 3.188 9.875 1 97.5 112 ASP A N 1
ATOM 908 C CA . ASP A 1 112 ? -12.008 4.504 10.281 1 97.5 112 ASP A CA 1
ATOM 909 C C . ASP A 1 112 ? -13.07 5.574 10.055 1 97.5 112 ASP A C 1
ATOM 911 O O . ASP A 1 112 ? -13.719 5.598 9.008 1 97.5 112 ASP A O 1
ATOM 915 N N . PRO A 1 113 ? -13.18 6.492 10.992 1 97.62 113 PRO A N 1
ATOM 916 C CA . PRO A 1 113 ? -14.227 7.508 10.875 1 97.62 113 PRO A CA 1
ATOM 917 C C . PRO A 1 113 ? -14.023 8.43 9.68 1 97.62 113 PRO A C 1
ATOM 919 O O . PRO A 1 113 ? -15 8.852 9.055 1 97.62 113 PRO A O 1
ATOM 922 N N . ILE A 1 114 ? -12.805 8.812 9.367 1 98.12 114 ILE A N 1
ATOM 923 C CA . ILE A 1 114 ? -12.539 9.688 8.227 1 98.12 114 ILE A CA 1
ATOM 924 C C . ILE A 1 114 ? -12.898 8.969 6.93 1 98.12 114 ILE A C 1
ATOM 926 O O . ILE A 1 114 ? -13.555 9.539 6.059 1 98.12 114 ILE A O 1
ATOM 930 N N . TYR A 1 115 ? -12.5 7.77 6.805 1 98.25 115 TYR A N 1
ATOM 931 C CA . TYR A 1 115 ? -12.859 6.953 5.652 1 98.25 115 TYR A CA 1
ATOM 932 C C . TYR A 1 115 ? -14.367 6.902 5.461 1 98.25 115 TYR A C 1
ATOM 934 O O . TYR A 1 115 ? -14.875 7.152 4.367 1 98.25 115 TYR A O 1
ATOM 942 N N . LYS A 1 116 ? -15.102 6.578 6.469 1 98.5 116 LYS A N 1
ATOM 943 C CA . LYS A 1 116 ? -16.547 6.434 6.406 1 98.5 116 LYS A CA 1
ATOM 944 C C . LYS A 1 116 ? -17.203 7.711 5.898 1 98.5 116 LYS A C 1
ATOM 946 O O . LYS A 1 116 ? -18.125 7.664 5.078 1 98.5 116 LYS A O 1
ATOM 951 N N . LYS A 1 117 ? -16.688 8.805 6.367 1 98.56 117 LYS A N 1
ATOM 952 C CA . LYS A 1 117 ? -17.234 10.086 5.949 1 98.56 117 LYS A CA 1
ATOM 953 C C . LYS A 1 117 ? -16.953 10.352 4.473 1 98.56 117 LYS A C 1
ATOM 955 O O . LYS A 1 117 ? -17.797 10.914 3.768 1 98.56 117 LYS A O 1
ATOM 960 N N . ILE A 1 118 ? -15.828 10 4.031 1 98.75 118 ILE A N 1
ATOM 961 C CA . ILE A 1 118 ? -15.461 10.172 2.631 1 98.75 118 ILE A CA 1
ATOM 962 C C . ILE A 1 118 ? -16.344 9.281 1.756 1 98.75 118 ILE A C 1
ATOM 964 O O . ILE A 1 118 ? -16.906 9.742 0.755 1 98.75 118 ILE A O 1
ATOM 968 N N . ILE A 1 119 ? -16.531 8.07 2.203 1 98.62 119 ILE A N 1
ATOM 969 C CA . ILE A 1 119 ? -17.312 7.109 1.427 1 98.62 119 ILE A CA 1
ATOM 970 C C . ILE A 1 119 ? -18.781 7.512 1.43 1 98.62 119 ILE A C 1
ATOM 972 O O . ILE A 1 119 ? -19.469 7.383 0.413 1 98.62 119 ILE A O 1
ATOM 976 N N . GLU A 1 120 ? -19.25 7.961 2.523 1 98.38 120 GLU A N 1
ATOM 977 C CA . GLU A 1 120 ? -20.625 8.469 2.584 1 98.38 120 GLU A CA 1
ATOM 978 C C . GLU A 1 120 ? -20.828 9.594 1.583 1 98.38 120 GLU A C 1
ATOM 980 O O . GLU A 1 120 ? -21.812 9.594 0.838 1 98.38 120 GLU A O 1
ATOM 985 N N . LYS A 1 121 ? -19.906 10.555 1.583 1 98.38 121 LYS A N 1
ATOM 986 C CA . LYS A 1 121 ? -20 11.664 0.638 1 98.38 121 LYS A CA 1
ATOM 987 C C . LYS A 1 121 ? -19.906 11.172 -0.802 1 98.38 121 LYS A C 1
ATOM 989 O O . LYS A 1 121 ? -20.641 11.648 -1.674 1 98.38 121 LYS A O 1
ATOM 994 N N . GLN A 1 122 ? -19.078 10.281 -1.092 1 98.56 122 GLN A N 1
ATOM 995 C CA . GLN A 1 122 ? -18.922 9.688 -2.414 1 98.56 122 GLN A CA 1
ATOM 996 C C . GLN A 1 122 ? -20.219 9.055 -2.893 1 98.56 122 GLN A C 1
ATOM 998 O O . GLN A 1 122 ? -20.656 9.297 -4.02 1 98.56 122 GLN A O 1
ATOM 1003 N N . LYS A 1 123 ? -20.828 8.281 -1.999 1 98.19 123 LYS A N 1
ATOM 1004 C CA . LYS A 1 123 ? -22.094 7.613 -2.322 1 98.19 123 LYS A CA 1
ATOM 1005 C C . LYS A 1 123 ? -23.188 8.633 -2.617 1 98.19 123 LYS A C 1
ATOM 1007 O O . LYS A 1 123 ? -23.953 8.477 -3.574 1 98.19 123 LYS A O 1
ATOM 1012 N N . A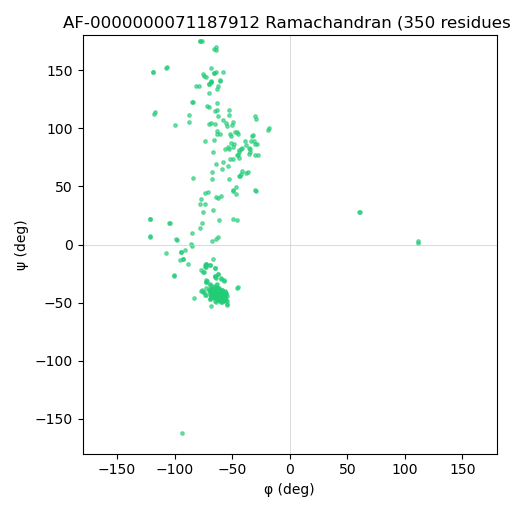SN A 1 124 ? -23.219 9.602 -1.778 1 97.75 124 ASN A N 1
ATOM 1013 C CA . ASN A 1 124 ? -24.203 10.656 -1.988 1 97.75 124 ASN A CA 1
ATOM 1014 C C . ASN A 1 124 ? -24.031 11.328 -3.346 1 97.75 124 ASN A C 1
ATOM 1016 O O . ASN A 1 124 ? -25 11.586 -4.047 1 97.75 124 ASN A O 1
ATOM 1020 N N . LEU A 1 125 ? -22.797 11.57 -3.74 1 97.94 125 LEU A N 1
ATOM 1021 C CA . LEU A 1 125 ? -22.5 12.219 -5.012 1 97.94 125 LEU A CA 1
ATOM 1022 C C . LEU A 1 125 ? -22.875 11.32 -6.184 1 97.94 125 LEU A C 1
ATOM 1024 O O . LEU A 1 125 ? -23.406 11.797 -7.191 1 97.94 125 LEU A O 1
ATOM 1028 N N . MET A 1 126 ? -22.703 10.109 -6.039 1 97.19 126 MET A N 1
ATOM 1029 C CA . MET A 1 126 ? -23.062 9.164 -7.09 1 97.19 126 MET A CA 1
ATOM 1030 C C . MET A 1 126 ? -24.578 9.008 -7.199 1 97.19 126 MET A C 1
ATOM 1032 O O . MET A 1 126 ? -25.125 9.023 -8.305 1 97.19 126 MET A O 1
ATOM 1036 N N . ASP A 1 127 ? -25.266 8.898 -6.145 1 95.81 127 ASP A N 1
ATOM 1037 C CA . ASP A 1 127 ? -26.703 8.617 -6.109 1 95.81 127 ASP A CA 1
ATOM 1038 C C . ASP A 1 127 ? -27.516 9.859 -6.457 1 95.81 127 ASP A C 1
ATOM 1040 O O . ASP A 1 127 ? -28.5 9.773 -7.191 1 95.81 127 ASP A O 1
ATOM 1044 N N . MET A 1 128 ? -27.062 10.977 -5.977 1 95.5 128 MET A N 1
ATOM 1045 C CA . MET A 1 128 ? -27.891 12.18 -6.055 1 95.5 128 MET A CA 1
ATOM 1046 C C . MET A 1 128 ? -27.453 13.07 -7.207 1 95.5 128 MET A C 1
ATOM 1048 O O . MET A 1 128 ? -28.25 13.812 -7.773 1 95.5 128 MET A O 1
ATOM 1052 N N . GLU A 1 129 ? -26.188 13.008 -7.609 1 92.25 129 GLU A N 1
ATOM 1053 C CA . GLU A 1 129 ? -25.672 13.969 -8.578 1 92.25 129 GLU A CA 1
ATOM 1054 C C . GLU A 1 129 ? -25.141 13.266 -9.82 1 92.25 129 GLU A C 1
ATOM 1056 O O . GLU A 1 129 ? -24.547 13.906 -10.695 1 92.25 129 GLU A O 1
ATOM 1061 N N . SER A 1 130 ? -25.266 11.961 -10.039 1 93.62 130 SER A N 1
ATOM 1062 C CA . SER A 1 130 ? -24.984 11.117 -11.195 1 93.62 130 SER A CA 1
ATOM 1063 C C . SER A 1 130 ? -23.5 11.172 -11.562 1 93.62 130 SER A C 1
ATOM 1065 O O . SER A 1 130 ? -23.156 11.148 -12.742 1 93.62 130 SER A O 1
ATOM 1067 N N . TYR A 1 131 ? -22.641 11.438 -10.516 1 94.44 131 TYR A N 1
ATOM 1068 C CA . TYR A 1 131 ? -21.203 11.312 -10.727 1 94.44 131 TYR A CA 1
ATOM 1069 C C . TYR A 1 131 ? -20.812 9.867 -10.992 1 94.44 131 TYR A C 1
ATOM 1071 O O . TYR A 1 131 ? -21.438 8.945 -10.453 1 94.44 131 TYR A O 1
ATOM 1079 N N . ASP A 1 132 ? -19.781 9.734 -11.82 1 96.69 132 ASP A N 1
ATOM 1080 C CA . ASP A 1 132 ? -19.203 8.391 -11.852 1 96.69 132 ASP A CA 1
ATOM 1081 C C . ASP A 1 132 ? -18.312 8.141 -10.641 1 96.69 132 ASP A C 1
ATOM 1083 O O . ASP A 1 132 ? -18.094 9.047 -9.828 1 96.69 132 ASP A O 1
ATOM 1087 N N . TRP A 1 133 ? -17.797 6.969 -10.461 1 96.94 133 TRP A N 1
ATOM 1088 C CA . TRP A 1 133 ? -17.094 6.562 -9.25 1 96.94 133 TRP A CA 1
ATOM 1089 C C . TRP A 1 133 ? -15.836 7.402 -9.039 1 96.94 133 TRP A C 1
ATOM 1091 O O . TRP A 1 133 ? -15.547 7.836 -7.926 1 96.94 133 TRP A O 1
ATOM 1101 N N . GLU A 1 134 ? -15.07 7.641 -10.109 1 97.38 134 GLU A N 1
ATOM 1102 C CA . GLU A 1 134 ? -13.805 8.367 -10 1 97.38 134 GLU A CA 1
ATOM 1103 C C . GLU A 1 134 ? -14.039 9.828 -9.641 1 97.38 134 GLU A C 1
ATOM 1105 O O . GLU A 1 134 ? -13.406 10.359 -8.727 1 97.38 134 GLU A O 1
ATOM 1110 N N . GLU A 1 135 ? -14.953 10.383 -10.305 1 97.81 135 GLU A N 1
ATOM 1111 C CA . GLU A 1 135 ? -15.281 11.773 -10.031 1 97.81 135 GLU A CA 1
ATOM 1112 C C . GLU A 1 135 ? -15.82 11.945 -8.617 1 97.81 135 GLU A C 1
ATOM 1114 O O . GLU A 1 135 ? -15.445 12.891 -7.914 1 97.81 135 GLU A O 1
ATOM 1119 N N . ALA A 1 136 ? -16.672 11.109 -8.203 1 98.62 136 ALA A N 1
ATOM 1120 C CA . ALA A 1 136 ? -17.266 11.164 -6.875 1 98.62 136 ALA A CA 1
ATOM 1121 C C . ALA A 1 136 ? -16.203 11.023 -5.789 1 98.62 136 ALA A C 1
ATOM 1123 O O . ALA A 1 136 ? -16.234 11.734 -4.781 1 98.62 136 ALA A O 1
ATOM 1124 N N . THR A 1 137 ? -15.312 10.125 -6.074 1 98.75 137 THR A N 1
ATOM 1125 C CA . THR A 1 137 ? -14.281 9.852 -5.086 1 98.75 137 THR A CA 1
ATOM 1126 C C . THR A 1 137 ? -13.344 11.055 -4.941 1 98.75 137 THR A C 1
ATOM 1128 O O . THR A 1 137 ? -13.047 11.484 -3.824 1 98.75 137 THR A O 1
ATOM 1131 N N . GLN A 1 138 ? -12.922 11.617 -6.047 1 98.44 138 GLN A N 1
ATOM 1132 C CA . GLN A 1 138 ? -12.062 12.797 -6.02 1 98.44 138 GLN A CA 1
ATOM 1133 C C . GLN A 1 138 ? -12.758 13.969 -5.328 1 98.44 138 GLN A C 1
ATOM 1135 O O . GLN A 1 138 ? -12.148 14.648 -4.496 1 98.44 138 GLN A O 1
ATOM 1140 N N . SER A 1 139 ? -13.984 14.141 -5.656 1 98.44 139 SER A N 1
ATOM 1141 C CA . SER A 1 139 ? -14.766 15.234 -5.078 1 98.44 139 SER A CA 1
ATOM 1142 C C . SER A 1 139 ? -14.977 15.023 -3.584 1 98.44 139 SER A C 1
ATOM 1144 O O . SER A 1 139 ? -14.859 15.969 -2.799 1 98.44 139 SER A O 1
ATOM 1146 N N . ALA A 1 140 ? -15.312 13.836 -3.209 1 98.81 140 ALA A N 1
ATOM 1147 C CA . ALA A 1 140 ? -15.523 13.523 -1.798 1 98.81 140 ALA A CA 1
ATOM 1148 C C . ALA A 1 140 ? -14.266 13.805 -0.98 1 98.81 140 ALA A C 1
ATOM 1150 O O . ALA A 1 140 ? -14.336 14.406 0.094 1 98.81 140 ALA A O 1
ATOM 1151 N N . ILE A 1 141 ? -13.133 13.398 -1.534 1 98.81 141 ILE A N 1
ATOM 1152 C CA . ILE A 1 141 ? -11.852 13.633 -0.877 1 98.81 141 ILE A CA 1
ATOM 1153 C C . ILE A 1 141 ? -11.609 15.141 -0.749 1 98.81 141 ILE A C 1
ATOM 1155 O O . ILE A 1 141 ? -11.227 15.625 0.32 1 98.81 141 ILE A O 1
ATOM 1159 N N . HIS A 1 142 ? -11.844 15.828 -1.795 1 98.38 142 HIS A N 1
ATOM 1160 C CA . HIS A 1 142 ? -11.648 17.281 -1.796 1 98.38 142 HIS A CA 1
ATOM 1161 C C . HIS A 1 142 ? -12.57 17.953 -0.79 1 98.38 142 HIS A C 1
ATOM 1163 O O . HIS A 1 142 ? -12.141 18.859 -0.059 1 98.38 142 HIS A O 1
ATOM 1169 N N . GLN A 1 143 ? -13.727 17.531 -0.698 1 97.88 143 GLN A N 1
ATOM 1170 C CA . GLN A 1 143 ? -14.719 18.156 0.169 1 97.88 143 GLN A CA 1
ATOM 1171 C C . GLN A 1 143 ? -14.461 17.828 1.635 1 97.88 143 GLN A C 1
ATOM 1173 O O . GLN A 1 143 ? -14.945 18.516 2.531 1 97.88 143 GLN A O 1
ATOM 1178 N N . ARG A 1 144 ? -13.781 16.734 1.888 1 98.12 144 ARG A N 1
ATOM 1179 C CA . ARG A 1 144 ? -13.469 16.359 3.262 1 98.12 144 ARG A CA 1
ATOM 1180 C C . ARG A 1 144 ? -12.008 16.641 3.59 1 98.12 144 ARG A C 1
ATOM 1182 O O . ARG A 1 144 ? -11.438 16.047 4.508 1 98.12 144 ARG A O 1
ATOM 1189 N N . LYS A 1 145 ? -11.375 17.453 2.838 1 97.56 145 LYS A N 1
ATOM 1190 C CA . LYS A 1 145 ? -9.945 17.734 2.959 1 97.56 145 LYS A CA 1
ATOM 1191 C C . LYS A 1 145 ? -9.594 18.234 4.359 1 97.56 145 LYS A C 1
ATOM 1193 O O . LYS A 1 145 ? -8.484 18 4.844 1 97.56 145 LYS A O 1
ATOM 1198 N N . PHE A 1 146 ? -10.547 18.953 5.051 1 97.06 146 PHE A N 1
ATOM 1199 C CA . PHE A 1 146 ? -10.273 19.5 6.375 1 97.06 146 PHE A CA 1
ATOM 1200 C C . PHE A 1 146 ? -10.016 18.375 7.375 1 97.06 146 PHE A C 1
ATOM 1202 O O . PHE A 1 146 ? -9.188 18.516 8.273 1 97.06 146 PHE A O 1
ATOM 1209 N N . LEU A 1 147 ? -10.703 17.25 7.223 1 97.94 147 LEU A N 1
ATOM 1210 C CA . LEU A 1 147 ? -10.469 16.078 8.078 1 97.94 147 LEU A CA 1
ATOM 1211 C C . LEU A 1 147 ? -9.102 15.461 7.805 1 97.94 147 LEU A C 1
ATOM 1213 O O . LEU A 1 147 ? -8.375 15.125 8.734 1 97.94 147 LEU A O 1
ATOM 1217 N N . LEU A 1 148 ? -8.727 15.445 6.523 1 98.25 148 LEU A N 1
ATOM 1218 C CA . LEU A 1 148 ? -7.465 14.844 6.094 1 98.25 148 LEU A CA 1
ATOM 1219 C C . LEU A 1 148 ? -6.285 15.719 6.496 1 98.25 148 LEU A C 1
ATOM 1221 O O . LEU A 1 148 ? -5.219 15.211 6.844 1 98.25 148 LEU A O 1
ATOM 1225 N N . ASN A 1 149 ? -6.523 16.984 6.5 1 97 149 ASN A N 1
ATOM 1226 C CA . ASN A 1 149 ? -5.473 17.922 6.883 1 97 149 ASN A CA 1
ATOM 1227 C C . ASN A 1 149 ? -5.027 17.703 8.328 1 97 149 ASN A C 1
ATOM 1229 O O . ASN A 1 149 ? -3.879 17.984 8.672 1 97 149 ASN A O 1
ATOM 1233 N N . LYS A 1 150 ? -5.887 17.156 9.133 1 96.06 150 LYS A N 1
ATOM 1234 C CA . LYS A 1 150 ? -5.59 16.938 10.547 1 96.06 150 LYS A CA 1
ATOM 1235 C C . LYS A 1 150 ? -4.59 15.805 10.734 1 96.06 150 LYS A C 1
ATOM 1237 O O . LYS A 1 150 ? -4.012 15.648 11.812 1 96.06 150 LYS A O 1
ATOM 1242 N N . LEU A 1 151 ? -4.434 15.039 9.734 1 97.06 151 LEU A N 1
ATOM 1243 C CA . LEU A 1 151 ? -3.504 13.922 9.789 1 97.06 151 LEU A CA 1
ATOM 1244 C C . LEU A 1 151 ? -2.061 14.414 9.742 1 97.06 151 LEU A C 1
ATOM 1246 O O . LEU A 1 151 ? -1.133 13.656 10.047 1 97.06 151 LEU A O 1
ATOM 1250 N N . PHE A 1 152 ? -1.872 15.641 9.266 1 96.62 152 PHE A N 1
ATOM 1251 C CA . PHE A 1 152 ? -0.603 16.359 9.32 1 96.62 152 PHE A CA 1
ATOM 1252 C C . PHE A 1 152 ? -0.73 17.609 10.172 1 96.62 152 PHE A C 1
ATOM 1254 O O . PHE A 1 152 ? -1.416 18.562 9.781 1 96.62 152 PHE A O 1
ATOM 1261 N N . THR A 1 153 ? -0.038 17.609 11.258 1 94.12 153 THR A N 1
ATOM 1262 C CA . THR A 1 153 ? -0.156 18.766 12.148 1 94.12 153 THR A CA 1
ATOM 1263 C C . THR A 1 153 ? 1.188 19.469 12.305 1 94.12 153 THR A C 1
ATOM 1265 O O . THR A 1 153 ? 2.242 18.828 12.219 1 94.12 153 THR A O 1
ATOM 1268 N N . LYS A 1 154 ? 1.04 20.766 12.484 1 94.31 154 LYS A N 1
ATOM 1269 C CA . LYS A 1 154 ? 2.229 21.562 12.742 1 94.31 154 LYS A CA 1
ATOM 1270 C C . LYS A 1 154 ? 2.805 21.281 14.125 1 94.31 154 LYS A C 1
ATOM 1272 O O . LYS A 1 154 ? 2.062 21.172 15.102 1 94.31 154 LYS A O 1
ATOM 1277 N N . GLU A 1 155 ? 4.133 21.188 14.164 1 93.94 155 GLU A N 1
ATOM 1278 C CA . GLU A 1 155 ? 4.824 20.969 15.43 1 93.94 155 GLU A CA 1
ATOM 1279 C C . GLU A 1 155 ? 5.523 22.25 15.891 1 93.94 155 GLU A C 1
ATOM 1281 O O . GLU A 1 155 ? 5.949 23.062 15.07 1 93.94 155 GLU A O 1
ATOM 1286 N N . GLU A 1 156 ? 5.629 22.281 17.141 1 94.81 156 GLU A N 1
ATOM 1287 C CA . GLU A 1 156 ? 6.312 23.453 17.703 1 94.81 156 GLU A CA 1
ATOM 1288 C C . GLU A 1 156 ? 7.828 23.281 17.625 1 94.81 156 GLU A C 1
ATOM 1290 O O . GLU A 1 156 ? 8.367 22.234 17.984 1 94.81 156 GLU A O 1
ATOM 1295 N N . VAL A 1 157 ? 8.461 24.344 17.234 1 93.56 157 VAL A N 1
ATOM 1296 C CA . VAL A 1 157 ? 9.914 24.344 17.125 1 93.56 157 VAL A CA 1
ATOM 1297 C C . VAL A 1 157 ? 10.531 24.656 18.5 1 93.56 157 VAL A C 1
ATOM 1299 O O . VAL A 1 157 ? 10.18 25.656 19.125 1 93.56 157 VAL A O 1
ATOM 1302 N N . PRO A 1 158 ? 11.32 23.781 18.922 1 89.88 158 PRO A N 1
ATOM 1303 C CA . PRO A 1 158 ? 11.945 24.078 20.219 1 89.88 158 PRO A CA 1
ATOM 1304 C C . PRO A 1 158 ? 12.781 25.344 20.188 1 89.88 158 PRO A C 1
ATOM 1306 O O . PRO A 1 158 ? 13.414 25.656 19.172 1 89.88 158 PRO A O 1
ATOM 1309 N N . LYS A 1 159 ? 12.727 26.109 21.234 1 81.25 159 LYS A N 1
ATOM 1310 C CA . LYS A 1 159 ? 13.5 27.344 21.344 1 81.25 159 LYS A CA 1
ATOM 1311 C C . LYS A 1 159 ? 14.992 27.047 21.5 1 81.25 159 LYS A C 1
ATOM 1313 O O . LYS A 1 159 ? 15.367 26.078 22.172 1 81.25 159 LYS A O 1
ATOM 1318 N N . GLN A 1 160 ? 15.727 27.5 20.578 1 68.62 160 GLN A N 1
ATOM 1319 C CA . GLN A 1 160 ? 17.172 27.406 20.719 1 68.62 160 GLN A CA 1
ATOM 1320 C C . GLN A 1 160 ? 17.656 28.047 22.016 1 68.62 160 GLN A C 1
ATOM 1322 O O . GLN A 1 160 ? 17.188 29.125 22.391 1 68.62 160 GLN A O 1
ATOM 1327 N N . SER A 1 161 ? 17.969 27.266 22.906 1 57.97 161 SER A N 1
ATOM 1328 C CA . SER A 1 161 ? 18.641 27.938 24.031 1 57.97 161 SER A CA 1
ATOM 1329 C C . SER A 1 161 ? 19.812 28.781 23.547 1 57.97 161 SER A C 1
ATOM 1331 O O . SER A 1 161 ? 20.734 28.281 22.906 1 57.97 161 SER A O 1
ATOM 1333 N N . VAL A 1 162 ? 19.562 29.938 23.094 1 55.34 162 VAL A N 1
ATOM 1334 C CA . VAL A 1 162 ? 20.719 30.797 22.875 1 55.34 162 VAL A CA 1
ATOM 1335 C C . VAL A 1 162 ? 21.734 30.594 24 1 55.34 162 VAL A C 1
ATOM 1337 O O . VAL A 1 162 ? 21.406 30.719 25.172 1 55.34 162 VAL A O 1
ATOM 1340 N N . ASN A 1 163 ? 22.594 29.719 23.859 1 50.31 163 ASN A N 1
ATOM 1341 C CA . ASN A 1 163 ? 23.719 29.844 24.766 1 50.31 163 ASN A CA 1
ATOM 1342 C C . ASN A 1 163 ? 24.016 31.312 25.094 1 50.31 163 ASN A C 1
ATOM 1344 O O . ASN A 1 163 ? 24.281 32.125 24.188 1 50.31 163 ASN A O 1
ATOM 1348 N N . GLU A 1 164 ? 23.5 31.875 26.141 1 52.41 164 GLU A N 1
ATOM 1349 C CA . GLU A 1 164 ? 24.078 33.125 26.656 1 52.41 164 GLU A CA 1
ATOM 1350 C C . GLU A 1 164 ? 25.562 33.219 26.312 1 52.41 164 GLU A C 1
ATOM 1352 O O . GLU A 1 164 ? 26.359 32.375 26.719 1 52.41 164 GLU A O 1
ATOM 1357 N N . ARG A 1 165 ? 25.891 33.531 25.125 1 48.56 165 ARG A N 1
ATOM 1358 C CA . ARG A 1 165 ? 27.281 33.938 24.922 1 48.56 165 ARG A CA 1
ATOM 1359 C C . ARG A 1 165 ? 27.859 34.562 26.172 1 48.56 165 ARG A C 1
ATOM 1361 O O . ARG A 1 165 ? 27.422 35.625 26.625 1 48.56 165 ARG A O 1
ATOM 1368 N N . PHE A 1 166 ? 28.359 33.875 27.016 1 50.44 166 PHE A N 1
ATOM 1369 C CA . PHE A 1 166 ? 29.266 34.406 28.016 1 50.44 166 PHE A CA 1
ATOM 1370 C C . PHE A 1 166 ? 30.234 35.375 27.375 1 50.44 166 PHE A C 1
ATOM 1372 O O . PHE A 1 166 ? 31.062 35 26.547 1 50.44 166 PHE A O 1
ATOM 1379 N N . HIS A 1 167 ? 29.844 36.531 27.188 1 47.56 167 HIS A N 1
ATOM 1380 C CA . HIS A 1 167 ? 30.859 37.562 26.938 1 47.56 167 HIS A CA 1
ATOM 1381 C C . HIS A 1 167 ? 31.969 37.5 27.984 1 47.56 167 HIS A C 1
ATOM 1383 O O . HIS A 1 167 ? 31.734 37.75 29.172 1 47.56 167 HIS A O 1
ATOM 1389 N N . PRO A 1 168 ? 32.969 36.656 27.844 1 49.31 168 PRO A N 1
ATOM 1390 C CA . PRO A 1 168 ? 34.062 36.625 28.812 1 49.31 168 PRO A CA 1
ATOM 1391 C C . PRO A 1 168 ? 34.562 38.031 29.156 1 49.31 168 PRO A C 1
ATOM 1393 O O . PRO A 1 168 ? 35.406 38.188 30.031 1 49.31 168 PRO A O 1
ATOM 1396 N N . TYR A 1 169 ? 34.594 38.969 28.094 1 48.38 169 TYR A N 1
ATOM 1397 C CA . TYR A 1 169 ? 35.656 39.938 28.156 1 48.38 169 TYR A CA 1
ATOM 1398 C C . TYR A 1 169 ? 35.344 41.031 29.188 1 48.38 169 TYR A C 1
ATOM 1400 O O . TYR A 1 169 ? 36.125 41.938 29.375 1 48.38 169 TYR A O 1
ATOM 1408 N N . SER A 1 170 ? 34.125 41.281 29.562 1 44.94 170 SER A N 1
ATOM 1409 C CA . SER A 1 170 ? 34.219 42.656 30.094 1 44.94 170 SER A CA 1
ATOM 1410 C C . SER A 1 170 ? 34.844 42.656 31.484 1 44.94 170 SER A C 1
ATOM 1412 O O . SER A 1 170 ? 34.156 42.594 32.5 1 44.94 170 SER A O 1
ATOM 1414 N N . ARG A 1 171 ? 35.844 41.812 31.703 1 44.72 171 ARG A N 1
ATOM 1415 C CA . ARG A 1 171 ? 36.562 42.156 32.938 1 44.72 171 ARG A CA 1
ATOM 1416 C C . ARG A 1 171 ? 36.969 43.625 32.969 1 44.72 171 ARG A C 1
ATOM 1418 O O . ARG A 1 171 ? 37.656 44.094 32.062 1 44.72 171 ARG A O 1
ATOM 1425 N N . ASN A 1 172 ? 36.094 44.469 33.594 1 45.41 172 ASN A N 1
ATOM 1426 C CA . ASN A 1 172 ? 36.438 45.844 33.969 1 45.41 172 ASN A CA 1
ATOM 1427 C C . ASN A 1 172 ? 37.812 45.938 34.594 1 45.41 172 ASN A C 1
ATOM 1429 O O . ASN A 1 172 ? 38.094 45.312 35.625 1 45.41 172 ASN A O 1
ATOM 1433 N N . PHE A 1 173 ? 38.938 45.969 33.781 1 48.81 173 PHE A N 1
ATOM 1434 C CA . PHE A 1 173 ? 40.25 46.438 34.219 1 48.81 173 PHE A CA 1
ATOM 1435 C C . PHE A 1 173 ? 40.156 47.75 34.969 1 48.81 173 PHE A C 1
ATOM 1437 O O . PHE A 1 173 ? 40.094 48.844 34.344 1 48.81 173 PHE A O 1
ATOM 1444 N N . SER A 1 174 ? 39.25 47.844 35.969 1 44.22 174 SER A N 1
ATOM 1445 C CA . SER A 1 174 ? 39.281 49.062 36.781 1 44.22 174 SER A CA 1
ATOM 1446 C C . SER A 1 174 ? 40.594 49.219 37.531 1 44.22 174 SER A C 1
ATOM 1448 O O . SER A 1 174 ? 40.688 50 38.469 1 44.22 174 SER A O 1
ATOM 1450 N N . GLY A 1 175 ? 41.594 48.344 37.281 1 38.44 175 GLY A N 1
ATOM 1451 C CA . GLY A 1 175 ? 42.656 48.5 38.281 1 38.44 175 GLY A CA 1
ATOM 1452 C C . GLY A 1 175 ? 43.375 49.844 38.156 1 38.44 175 GLY A C 1
ATOM 1453 O O . GLY A 1 175 ? 44.438 50.031 38.719 1 38.44 175 GLY A O 1
ATOM 1454 N N . PHE A 1 176 ? 43 50.781 37.25 1 41.66 176 PHE A N 1
ATOM 1455 C CA . PHE A 1 176 ? 43.938 51.875 37.219 1 41.66 176 PHE A CA 1
ATOM 1456 C C . PHE A 1 176 ? 43.75 52.781 38.438 1 41.66 176 PHE A C 1
ATOM 1458 O O . PHE A 1 176 ? 43.594 54 38.312 1 41.66 176 PHE A O 1
ATOM 1465 N N . ASP A 1 177 ? 43.25 52.344 39.656 1 29.33 177 ASP A N 1
ATOM 1466 C CA . ASP A 1 177 ? 43.656 53.438 40.562 1 29.33 177 ASP A CA 1
ATOM 1467 C C . ASP A 1 177 ? 45.156 53.5 40.719 1 29.33 177 ASP A C 1
ATOM 1469 O O . ASP A 1 177 ? 45.844 52.438 40.781 1 29.33 177 ASP A O 1
ATOM 1473 N N . MET B 1 1 ? -3.516 -82.438 18.938 1 28.66 1 MET B N 1
ATOM 1474 C CA . MET B 1 1 ? -3.637 -81.375 19.984 1 28.66 1 MET B CA 1
ATOM 1475 C C . MET B 1 1 ? -4.898 -80.562 19.797 1 28.66 1 MET B C 1
ATOM 1477 O O . MET B 1 1 ? -5.453 -80.5 18.688 1 28.66 1 MET B O 1
ATOM 1481 N N . SER B 1 2 ? -5.477 -79.875 20.859 1 27.62 2 SER B N 1
ATOM 1482 C CA . SER B 1 2 ? -6.781 -79.5 21.406 1 27.62 2 SER B CA 1
ATOM 1483 C C . SER B 1 2 ? -7.32 -78.25 20.75 1 27.62 2 SER B C 1
ATOM 1485 O O . SER B 1 2 ? -6.984 -77.125 21.156 1 27.62 2 SER B O 1
ATOM 1487 N N . GLN B 1 3 ? -7.488 -78.188 19.422 1 30.55 3 GLN B N 1
ATOM 1488 C CA . GLN B 1 3 ? -7.902 -76.875 18.812 1 30.55 3 GLN B CA 1
ATOM 1489 C C . GLN B 1 3 ? -9.305 -76.5 19.25 1 30.55 3 GLN B C 1
ATOM 1491 O O . GLN B 1 3 ? -10.289 -77.125 18.859 1 30.55 3 GLN B O 1
ATOM 1496 N N . SER B 1 4 ? -9.461 -75.938 20.5 1 27.41 4 SER B N 1
ATOM 1497 C CA . SER B 1 4 ? -10.656 -75.562 21.25 1 27.41 4 SER B CA 1
ATOM 1498 C C . SER B 1 4 ? -11.398 -74.375 20.594 1 27.41 4 SER B C 1
ATOM 1500 O O . SER B 1 4 ? -11 -73.25 20.734 1 27.41 4 SER B O 1
ATOM 1502 N N . ASN B 1 5 ? -11.797 -74.438 19.359 1 29.89 5 ASN B N 1
ATOM 1503 C CA . ASN B 1 5 ? -12.516 -73.312 18.766 1 29.89 5 ASN B CA 1
ATOM 1504 C C . ASN B 1 5 ? -13.766 -72.938 19.562 1 29.89 5 ASN B C 1
ATOM 1506 O O . ASN B 1 5 ? -14.727 -73.75 19.578 1 29.89 5 ASN B O 1
ATOM 1510 N N . HIS B 1 6 ? -13.578 -72.125 20.688 1 28.8 6 HIS B N 1
ATOM 1511 C CA . HIS B 1 6 ? -14.594 -71.812 21.672 1 28.8 6 HIS B CA 1
ATOM 1512 C C . HIS B 1 6 ? -15.734 -71 21.016 1 28.8 6 HIS B C 1
ATOM 1514 O O . HIS B 1 6 ? -15.516 -70.312 20 1 28.8 6 HIS B O 1
ATOM 1520 N N . SER B 1 7 ? -17.016 -71.125 21.469 1 28.48 7 SER B N 1
ATOM 1521 C CA . SER B 1 7 ? -18.469 -71 21.359 1 28.48 7 SER B CA 1
ATOM 1522 C C . SER B 1 7 ? -18.953 -69.562 21.578 1 28.48 7 SER B C 1
ATOM 1524 O O . SER B 1 7 ? -20.156 -69.312 21.641 1 28.48 7 SER B O 1
ATOM 1526 N N . GLU B 1 8 ? -18.016 -68.438 21.547 1 26.69 8 GLU B N 1
ATOM 1527 C CA . GLU B 1 8 ? -18.562 -67.5 22.469 1 26.69 8 GLU B CA 1
ATOM 1528 C C . GLU B 1 8 ? -19.859 -66.875 21.938 1 26.69 8 GLU B C 1
ATOM 1530 O O . GLU B 1 8 ? -19.953 -66.562 20.766 1 26.69 8 GLU B O 1
ATOM 1535 N N . GLU B 1 9 ? -21.047 -66.812 22.703 1 27.81 9 GLU B N 1
ATOM 1536 C CA . GLU B 1 9 ? -22.484 -66.562 22.812 1 27.81 9 GLU B CA 1
ATOM 1537 C C . GLU B 1 9 ? -22.797 -65.062 22.844 1 27.81 9 GLU B C 1
ATOM 1539 O O . GLU B 1 9 ? -22.781 -64.438 23.906 1 27.81 9 GLU B O 1
ATOM 1544 N N . GLU B 1 10 ? -22.094 -64.125 22.156 1 27.09 10 GLU B N 1
ATOM 1545 C CA . GLU B 1 10 ? -22.344 -62.844 22.719 1 27.09 10 GLU B CA 1
ATOM 1546 C C . GLU B 1 10 ? -23.812 -62.438 22.578 1 27.09 10 GLU B C 1
ATOM 1548 O O . GLU B 1 10 ? -24.375 -62.5 21.484 1 27.09 10 GLU B O 1
ATOM 1553 N N . ASP B 1 11 ? -24.641 -62.125 23.688 1 25.23 11 ASP B N 1
ATOM 1554 C CA . ASP B 1 11 ? -26 -61.781 24.156 1 25.23 11 ASP B CA 1
ATOM 1555 C C . ASP B 1 11 ? -26.359 -60.344 23.797 1 25.23 11 ASP B C 1
ATOM 1557 O O . ASP B 1 11 ? -25.719 -59.406 24.266 1 25.23 11 ASP B O 1
ATOM 1561 N N . LEU B 1 12 ? -26.953 -60 22.625 1 30.39 12 LEU B N 1
ATOM 1562 C CA . LEU B 1 12 ? -27.5 -58.75 22.109 1 30.39 12 LEU B CA 1
ATOM 1563 C C . LEU B 1 12 ? -28.625 -58.219 23 1 30.39 12 LEU B C 1
ATOM 1565 O O . LEU B 1 12 ? -29.797 -58.312 22.625 1 30.39 12 LEU B O 1
ATOM 1569 N N . SER B 1 13 ? -28.547 -58.25 24.344 1 22.11 13 SER B N 1
ATOM 1570 C CA . SER B 1 13 ? -29.75 -58.031 25.141 1 22.11 13 SER B CA 1
ATOM 1571 C C . SER B 1 13 ? -30.25 -56.594 25.031 1 22.11 13 SER B C 1
ATOM 1573 O O . SER B 1 13 ? -31.438 -56.312 25.188 1 22.11 13 SER B O 1
ATOM 1575 N N . SER B 1 14 ? -29.5 -55.469 25.25 1 23.03 14 SER B N 1
ATOM 1576 C CA . SER B 1 14 ? -29.922 -54.688 26.406 1 23.03 14 SER B CA 1
ATOM 1577 C C . SER B 1 14 ? -31.172 -53.906 26.094 1 23.03 14 SER B C 1
ATOM 1579 O O . SER B 1 14 ? -31.453 -53.594 24.938 1 23.03 14 SER B O 1
ATOM 1581 N N . ASP B 1 15 ? -31.781 -53.156 27.219 1 23.7 15 ASP B N 1
ATOM 1582 C CA . ASP B 1 15 ? -32.906 -52.719 28.047 1 23.7 15 ASP B CA 1
ATOM 1583 C C . ASP B 1 15 ? -33.469 -51.406 27.578 1 23.7 15 ASP B C 1
ATOM 1585 O O . ASP B 1 15 ? -32.812 -50.656 26.844 1 23.7 15 ASP B O 1
ATOM 1589 N N . SER B 1 16 ? -34.312 -50.656 28.5 1 26 16 SER B N 1
ATOM 1590 C CA . SER B 1 16 ? -35.594 -50.031 28.781 1 26 16 SER B CA 1
ATOM 1591 C C . SER B 1 16 ? -35.5 -48.5 28.75 1 26 16 SER B C 1
ATOM 1593 O O . SER B 1 16 ? -36.5 -47.812 28.969 1 26 16 SER B O 1
ATOM 1595 N N . ILE B 1 17 ? -34.406 -47.781 28.641 1 26.45 17 ILE B N 1
ATOM 1596 C CA . ILE B 1 17 ? -34.531 -46.656 29.547 1 26.45 17 ILE B CA 1
ATOM 1597 C C . ILE B 1 17 ? -35.625 -45.719 29.031 1 26.45 17 ILE B C 1
ATOM 1599 O O . ILE B 1 17 ? -35.75 -45.5 27.828 1 26.45 17 ILE B O 1
ATOM 1603 N N . PRO B 1 18 ? -36.312 -44.938 30.031 1 28.48 18 PRO B N 1
ATOM 1604 C CA . PRO B 1 18 ? -37.594 -44.281 30.297 1 28.48 18 PRO B CA 1
ATOM 1605 C C . PRO B 1 18 ? -37.688 -42.875 29.672 1 28.48 18 PRO B C 1
ATOM 1607 O O . PRO B 1 18 ? -38.781 -42.469 29.25 1 28.48 18 PRO B O 1
ATOM 1610 N N . THR B 1 19 ? -36.75 -41.906 29.719 1 26.08 19 THR B N 1
ATOM 1611 C CA . THR B 1 19 ? -37.031 -40.656 30.438 1 26.08 19 THR B CA 1
ATOM 1612 C C . THR B 1 19 ? -37.719 -39.656 29.531 1 26.08 19 THR B C 1
ATOM 1614 O O . THR B 1 19 ? -37.219 -39.312 28.469 1 26.08 19 THR B O 1
ATOM 1617 N N . ASP B 1 20 ? -39.031 -39.406 29.672 1 27.56 20 ASP B N 1
ATOM 1618 C CA . ASP B 1 20 ? -39.969 -38.5 29.016 1 27.56 20 ASP B CA 1
ATOM 1619 C C . ASP B 1 20 ? -39.625 -37.062 29.328 1 27.56 20 ASP B C 1
ATOM 1621 O O . ASP B 1 20 ? -40.25 -36.406 30.172 1 27.56 20 ASP B O 1
ATOM 1625 N N . THR B 1 21 ? -38.406 -36.562 29.594 1 28.38 21 THR B N 1
ATOM 1626 C CA . THR B 1 21 ? -38.312 -35.219 30.141 1 28.38 21 THR B CA 1
ATOM 1627 C C . THR B 1 21 ? -38.875 -34.188 29.172 1 28.38 21 THR B C 1
ATOM 1629 O O . THR B 1 21 ? -38.5 -34.188 28 1 28.38 21 THR B O 1
ATOM 1632 N N . SER B 1 22 ? -40.062 -33.562 29.516 1 28.45 22 SER B N 1
ATOM 1633 C CA . SER B 1 22 ? -40.844 -32.438 28.984 1 28.45 22 SER B CA 1
ATOM 1634 C C . SER B 1 22 ? -40 -31.172 28.969 1 28.45 22 SER B C 1
ATOM 1636 O O . SER B 1 22 ? -39.688 -30.609 30.016 1 28.45 22 SER B O 1
ATOM 1638 N N . GLU B 1 23 ? -39.031 -31.047 28.141 1 26.75 23 GLU B N 1
ATOM 1639 C CA . GLU B 1 23 ? -38.156 -29.859 28.078 1 26.75 23 GLU B CA 1
ATOM 1640 C C . GLU B 1 23 ? -38.969 -28.625 27.703 1 26.75 23 GLU B C 1
ATOM 1642 O O . GLU B 1 23 ? -39.656 -28.609 26.672 1 26.75 23 GLU B O 1
ATOM 1647 N N . GLU B 1 24 ? -39.438 -27.812 28.734 1 29.16 24 GLU B N 1
ATOM 1648 C CA . GLU B 1 24 ? -39.938 -26.438 28.656 1 29.16 24 GLU B CA 1
ATOM 1649 C C . GLU B 1 24 ? -38.969 -25.547 27.891 1 29.16 24 GLU B C 1
ATOM 1651 O O . GLU B 1 24 ? -37.781 -25.469 28.234 1 29.16 24 GLU B O 1
ATOM 1656 N N . SER B 1 25 ? -39.25 -25.219 26.656 1 28.12 25 SER B N 1
ATOM 1657 C CA . SER B 1 25 ? -38.531 -24.359 25.719 1 28.12 25 SER B CA 1
ATOM 1658 C C . SER B 1 25 ? -38.562 -22.906 26.156 1 28.12 25 SER B C 1
ATOM 1660 O O . SER B 1 25 ? -39.625 -22.25 26.094 1 28.12 25 SER B O 1
ATOM 1662 N N . SER B 1 26 ? -37.969 -22.578 27.359 1 26.83 26 SER B N 1
ATOM 1663 C CA . SER B 1 26 ? -37.844 -21.156 27.641 1 26.83 26 SER B CA 1
ATOM 1664 C C . SER B 1 26 ? -37.156 -20.406 26.5 1 26.83 26 SER B C 1
ATOM 1666 O O . SER B 1 26 ? -36.125 -20.875 26 1 26.83 26 SER B O 1
ATOM 1668 N N . GLU B 1 27 ? -37.875 -19.484 25.828 1 28.31 27 GLU B N 1
ATOM 1669 C CA . GLU B 1 27 ? -37.5 -18.5 24.812 1 28.31 27 GLU B CA 1
ATOM 1670 C C . GLU B 1 27 ? -36.438 -17.562 25.328 1 28.31 27 GLU B C 1
ATOM 1672 O O . GLU B 1 27 ? -36.688 -16.75 26.234 1 28.31 27 GLU B O 1
ATOM 1677 N N . GLU B 1 28 ? -35.219 -18 25.641 1 27.92 28 GLU B N 1
ATOM 1678 C CA . GLU B 1 28 ? -34.156 -17.031 25.938 1 27.92 28 GLU B CA 1
ATOM 1679 C C . GLU B 1 28 ? -34 -16.031 24.812 1 27.92 28 GLU B C 1
ATOM 1681 O O . GLU B 1 28 ? -33.812 -16.406 23.641 1 27.92 28 GLU B O 1
ATOM 1686 N N . SER B 1 29 ? -34.531 -14.859 25.016 1 34 29 SER B N 1
ATOM 1687 C CA . SER B 1 29 ? -34.188 -13.641 24.281 1 34 29 SER B CA 1
ATOM 1688 C C . SER B 1 29 ? -32.688 -13.445 24.203 1 34 29 SER B C 1
ATOM 1690 O O . SER B 1 29 ? -32 -13.344 25.234 1 34 29 SER B O 1
ATOM 1692 N N . SER B 1 30 ? -32.094 -14.055 23.203 1 32.03 30 SER B N 1
ATOM 1693 C CA . SER B 1 30 ? -30.688 -13.828 22.891 1 32.03 30 SER B CA 1
ATOM 1694 C C . SER B 1 30 ? -30.375 -12.344 22.75 1 32.03 30 SER B C 1
ATOM 1696 O O . SER B 1 30 ? -30.781 -11.711 21.781 1 32.03 30 SER B O 1
ATOM 1698 N N . ASP B 1 31 ? -30.328 -11.594 23.875 1 31.55 31 ASP B N 1
ATOM 1699 C CA . ASP B 1 31 ? -29.562 -10.344 23.828 1 31.55 31 ASP B CA 1
ATOM 1700 C C . ASP B 1 31 ? -28.219 -10.547 23.156 1 31.55 31 ASP B C 1
ATOM 1702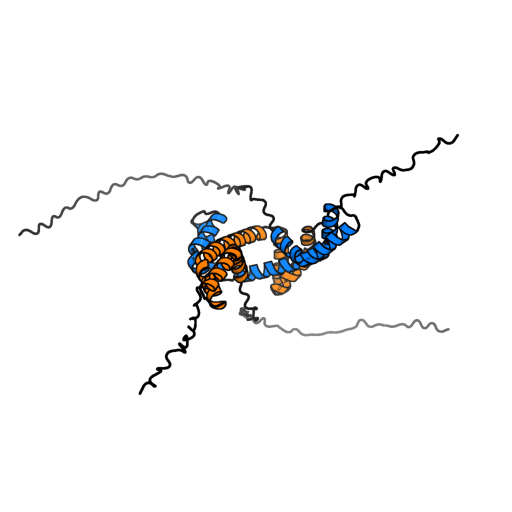 O O . ASP B 1 31 ? -27.359 -11.258 23.688 1 31.55 31 ASP B O 1
ATOM 1706 N N . SER B 1 32 ? -28.203 -10.633 21.828 1 35.66 32 SER B N 1
ATOM 1707 C CA . SER B 1 32 ? -26.953 -10.484 21.094 1 35.66 32 SER B CA 1
ATOM 1708 C C . SER B 1 32 ? -26.109 -9.352 21.672 1 35.66 32 SER B C 1
ATOM 1710 O O . SER B 1 32 ? -26.359 -8.18 21.375 1 35.66 32 SER B O 1
ATOM 1712 N N . SER B 1 33 ? -25.656 -9.477 22.953 1 34.97 33 SER B N 1
ATOM 1713 C CA . SER B 1 33 ? -24.562 -8.625 23.375 1 34.97 33 SER B CA 1
ATOM 1714 C C . SER B 1 33 ? -23.453 -8.586 22.328 1 34.97 33 SER B C 1
ATOM 1716 O O . SER B 1 33 ? -22.891 -9.625 21.969 1 34.97 33 SER B O 1
ATOM 1718 N N . ASP B 1 34 ? -23.469 -7.59 21.516 1 37.97 34 ASP B N 1
ATOM 1719 C CA . ASP B 1 34 ? -22.25 -7.164 20.844 1 37.97 34 ASP B CA 1
ATOM 1720 C C . ASP B 1 34 ? -21.047 -7.273 21.781 1 37.97 34 ASP B C 1
ATOM 1722 O O . ASP B 1 34 ? -20.906 -6.484 22.719 1 37.97 34 ASP B O 1
ATOM 1726 N N . VAL B 1 35 ? -20.719 -8.477 22.25 1 39.66 35 VAL B N 1
ATOM 1727 C CA . VAL B 1 35 ? -19.391 -8.617 22.844 1 39.66 35 VAL B CA 1
ATOM 1728 C C . VAL B 1 35 ? -18.406 -7.723 22.109 1 39.66 35 VAL B C 1
ATOM 1730 O O . VAL B 1 35 ? -18.047 -7.996 20.953 1 39.66 35 VAL B O 1
ATOM 1733 N N . ASP B 1 36 ? -18.391 -6.48 22.469 1 40.53 36 ASP B N 1
ATOM 1734 C CA . ASP B 1 36 ? -17.219 -5.637 22.234 1 40.53 36 ASP B CA 1
ATOM 1735 C C . ASP B 1 36 ? -15.945 -6.328 22.719 1 40.53 36 ASP B C 1
ATOM 1737 O O . ASP B 1 36 ? -15.602 -6.254 23.906 1 40.53 36 ASP B O 1
ATOM 1741 N N . SER B 1 37 ? -15.75 -7.586 22.391 1 42.44 37 SER B N 1
ATOM 1742 C CA . SER B 1 37 ? -14.367 -7.992 22.609 1 42.44 37 SER B CA 1
ATOM 1743 C C . SER B 1 37 ? -13.398 -6.852 22.297 1 42.44 37 SER B C 1
ATOM 1745 O O . SER B 1 37 ? -13.141 -6.543 21.141 1 42.44 37 SER B O 1
ATOM 1747 N N . SER B 1 38 ? -13.258 -6.004 23.297 1 42.59 38 SER B N 1
ATOM 1748 C CA . SER B 1 38 ? -12.117 -5.09 23.359 1 42.59 38 SER B CA 1
ATOM 1749 C C . SER B 1 38 ? -10.805 -5.828 23.141 1 42.59 38 SER B C 1
ATOM 1751 O O . SER B 1 38 ? -10.055 -6.059 24.094 1 42.59 38 SER B O 1
ATOM 1753 N N . GLU B 1 39 ? -10.672 -7 22.531 1 43.97 39 GLU B N 1
ATOM 1754 C CA . GLU B 1 39 ? -9.297 -7.34 22.188 1 43.97 39 GLU B CA 1
ATOM 1755 C C . GLU B 1 39 ? -8.469 -6.086 21.922 1 43.97 39 GLU B C 1
ATOM 1757 O O . GLU B 1 39 ? -8.93 -5.16 21.25 1 43.97 39 GLU B O 1
ATOM 1762 N N . GLU B 1 40 ? -7.57 -5.797 22.766 1 45.53 40 GLU B N 1
ATOM 1763 C CA . GLU B 1 40 ? -6.496 -4.828 22.562 1 45.53 40 GLU B CA 1
ATOM 1764 C C . GLU B 1 40 ? -6.09 -4.742 21.094 1 45.53 40 GLU B C 1
ATOM 1766 O O . GLU B 1 40 ? -5.293 -5.551 20.625 1 45.53 40 GLU B O 1
ATOM 1771 N N . GLN B 1 41 ? -7.098 -4.637 20.203 1 51.41 41 GLN B N 1
ATOM 1772 C CA . GLN B 1 41 ? -6.734 -4.355 18.812 1 51.41 41 GLN B CA 1
ATOM 1773 C C . GLN B 1 41 ? -5.5 -3.465 18.734 1 51.41 41 GLN B C 1
ATOM 1775 O O . GLN B 1 41 ? -5.438 -2.424 19.406 1 51.41 41 GLN B O 1
ATOM 1780 N N . GLU B 1 42 ? -4.348 -4.113 18.703 1 57.5 42 GLU B N 1
ATOM 1781 C CA . GLU B 1 42 ? -3.174 -3.307 18.391 1 57.5 42 GLU B CA 1
ATOM 1782 C C . GLU B 1 42 ? -3.568 -1.99 17.734 1 57.5 42 GLU B C 1
ATOM 1784 O O . GLU B 1 42 ? -4.398 -1.974 16.812 1 57.5 42 GLU B O 1
ATOM 1789 N N . ASP B 1 43 ? -3.615 -0.874 18.422 1 67.75 43 ASP B N 1
ATOM 1790 C CA . ASP B 1 43 ? -3.883 0.484 17.969 1 67.75 43 ASP B CA 1
ATOM 1791 C C . ASP B 1 43 ? -3.123 0.783 16.672 1 67.75 43 ASP B C 1
ATOM 1793 O O . ASP B 1 43 ? -2.01 1.311 16.703 1 67.75 43 ASP B O 1
ATOM 1797 N N . ILE B 1 44 ? -3.361 0.014 15.617 1 82.56 44 ILE B N 1
ATOM 1798 C CA . ILE B 1 44 ? -2.754 0.21 14.305 1 82.56 44 ILE B CA 1
ATOM 1799 C C . ILE B 1 44 ? -3.225 1.535 13.711 1 82.56 44 ILE B C 1
ATOM 1801 O O . ILE B 1 44 ? -4.43 1.782 13.609 1 82.56 44 ILE B O 1
ATOM 1805 N N . ASP B 1 45 ? -2.285 2.402 13.555 1 92.69 45 ASP B N 1
ATOM 1806 C CA . ASP B 1 45 ? -2.584 3.625 12.812 1 92.69 45 ASP B CA 1
ATOM 1807 C C . ASP B 1 45 ? -2.816 3.33 11.336 1 92.69 45 ASP B C 1
ATOM 1809 O O . ASP B 1 45 ? -1.863 3.156 10.57 1 92.69 45 ASP B O 1
ATOM 1813 N N . VAL B 1 46 ? -3.967 3.34 10.898 1 96.19 46 VAL B N 1
ATOM 1814 C CA . VAL B 1 46 ? -4.379 2.918 9.562 1 96.19 46 VAL B CA 1
ATOM 1815 C C . VAL B 1 46 ? -3.955 3.967 8.531 1 96.19 46 VAL B C 1
ATOM 1817 O O . VAL B 1 46 ? -3.912 3.688 7.336 1 96.19 46 VAL B O 1
ATOM 1820 N N . TRP B 1 47 ? -3.656 5.164 9.039 1 98.06 47 TRP B N 1
ATOM 1821 C CA . TRP B 1 47 ? -3.316 6.238 8.117 1 98.06 47 TRP B CA 1
ATOM 1822 C C . TRP B 1 47 ? -1.809 6.312 7.898 1 98.06 47 TRP B C 1
ATOM 1824 O O . TRP B 1 47 ? -1.342 6.973 6.969 1 98.06 47 TRP B O 1
ATOM 1834 N N . ALA B 1 48 ? -1.011 5.633 8.695 1 97.44 48 ALA B N 1
ATOM 1835 C CA . ALA B 1 48 ? 0.446 5.73 8.695 1 97.44 48 ALA B CA 1
ATOM 1836 C C . ALA B 1 48 ? 1.011 5.43 7.309 1 97.44 48 ALA B C 1
ATOM 1838 O O . ALA B 1 48 ? 1.876 6.156 6.812 1 97.44 48 ALA B O 1
ATOM 1839 N N . ARG B 1 49 ? 0.514 4.395 6.707 1 95.88 49 ARG B N 1
ATOM 1840 C CA . ARG B 1 49 ? 1.034 3.984 5.406 1 95.88 49 ARG B CA 1
ATOM 1841 C C . ARG B 1 49 ? 0.77 5.051 4.348 1 95.88 49 ARG B C 1
ATOM 1843 O O . ARG B 1 49 ? 1.638 5.344 3.523 1 95.88 49 ARG B O 1
ATOM 1850 N N . ILE B 1 50 ? -0.397 5.586 4.359 1 98.19 50 ILE B N 1
ATOM 1851 C CA . ILE B 1 50 ? -0.761 6.621 3.396 1 98.19 50 ILE B CA 1
ATOM 1852 C C . ILE B 1 50 ? 0.038 7.891 3.68 1 98.19 50 ILE B C 1
ATOM 1854 O O . ILE B 1 50 ? 0.532 8.539 2.754 1 98.19 50 ILE B O 1
ATOM 1858 N N . GLN B 1 51 ? 0.207 8.219 4.969 1 98.25 51 GLN B N 1
ATOM 1859 C CA . GLN B 1 51 ? 1.012 9.367 5.371 1 98.25 51 GLN B CA 1
ATOM 1860 C C . GLN B 1 51 ? 2.461 9.211 4.922 1 98.25 51 GLN B C 1
ATOM 1862 O O . GLN B 1 51 ? 3.047 10.133 4.355 1 98.25 51 GLN B O 1
ATOM 1867 N N . HIS B 1 52 ? 2.98 8.07 5.102 1 97.88 52 HIS B N 1
ATOM 1868 C CA . HIS B 1 52 ? 4.367 7.812 4.734 1 97.88 52 HIS B CA 1
ATOM 1869 C C . HIS B 1 52 ? 4.562 7.91 3.225 1 97.88 52 HIS B C 1
ATOM 1871 O O . HIS B 1 52 ? 5.543 8.5 2.758 1 97.88 52 HIS B O 1
ATOM 1877 N N . GLN B 1 53 ? 3.648 7.363 2.535 1 97.81 53 GLN B N 1
ATOM 1878 C CA . GLN B 1 53 ? 3.727 7.434 1.08 1 97.81 53 GLN B CA 1
ATOM 1879 C C . GLN B 1 53 ? 3.648 8.883 0.595 1 97.81 53 GLN B C 1
ATOM 1881 O O . GLN B 1 53 ? 4.336 9.258 -0.356 1 97.81 53 GLN B O 1
ATOM 1886 N N . ALA B 1 54 ? 2.869 9.641 1.224 1 98.44 54 ALA B N 1
ATOM 1887 C CA . ALA B 1 54 ? 2.744 11.055 0.882 1 98.44 54 ALA B CA 1
ATOM 1888 C C . ALA B 1 54 ? 4.047 11.805 1.157 1 98.44 54 ALA B C 1
ATOM 1890 O O . ALA B 1 54 ? 4.508 12.586 0.322 1 98.44 54 ALA B O 1
ATOM 1891 N N . MET B 1 55 ? 4.605 11.508 2.291 1 98.38 55 MET B N 1
ATOM 1892 C CA . MET B 1 55 ? 5.836 12.18 2.705 1 98.38 55 MET B CA 1
ATOM 1893 C C . MET B 1 55 ? 7.008 11.758 1.824 1 98.38 55 MET B C 1
ATOM 1895 O O . MET B 1 55 ? 7.895 12.562 1.537 1 98.38 55 MET B O 1
ATOM 1899 N N . ASP B 1 56 ? 7.027 10.555 1.394 1 98.12 56 ASP B N 1
ATOM 1900 C CA . ASP B 1 56 ? 8.102 10.008 0.573 1 98.12 56 ASP B CA 1
ATOM 1901 C C . ASP B 1 56 ? 8.25 10.789 -0.731 1 98.12 56 ASP B C 1
ATOM 1903 O O . ASP B 1 56 ? 9.352 10.906 -1.272 1 98.12 56 ASP B O 1
ATOM 1907 N N . ARG B 1 57 ? 7.23 11.328 -1.196 1 98 57 ARG B N 1
ATOM 1908 C CA . ARG B 1 57 ? 7.25 12.086 -2.445 1 98 57 ARG B CA 1
ATOM 1909 C C . ARG B 1 57 ? 8.109 13.336 -2.314 1 98 57 ARG B C 1
ATOM 1911 O O . ARG B 1 57 ? 8.547 13.906 -3.318 1 98 57 ARG B O 1
ATOM 1918 N N . TYR B 1 58 ? 8.328 13.75 -1.128 1 98.38 58 TYR B N 1
ATOM 1919 C CA . TYR B 1 58 ? 9.055 15 -0.895 1 98.38 58 TYR B CA 1
ATOM 1920 C C . TYR B 1 58 ? 10.305 14.758 -0.064 1 98.38 58 TYR B C 1
ATOM 1922 O O . TYR B 1 58 ? 10.789 15.664 0.618 1 98.38 58 TYR B O 1
ATOM 1930 N N . GLN B 1 59 ? 10.766 13.625 -0.064 1 98.31 59 GLN B N 1
ATOM 1931 C CA . GLN B 1 59 ? 11.922 13.25 0.746 1 98.31 59 GLN B CA 1
ATOM 1932 C C . GLN B 1 59 ? 13.141 14.086 0.391 1 98.31 59 GLN B C 1
ATOM 1934 O O . GLN B 1 59 ? 13.859 14.555 1.277 1 98.31 59 GLN B O 1
ATOM 1939 N N . GLN B 1 60 ? 13.375 14.297 -0.86 1 98.25 60 GLN B N 1
ATOM 1940 C CA . GLN B 1 60 ? 14.523 15.078 -1.305 1 98.25 60 GLN B CA 1
ATOM 1941 C C . GLN B 1 60 ? 14.406 16.531 -0.845 1 98.25 60 GLN B C 1
ATOM 1943 O O . GLN B 1 60 ? 15.367 17.109 -0.335 1 98.25 60 GLN B O 1
ATOM 1948 N N . GLU B 1 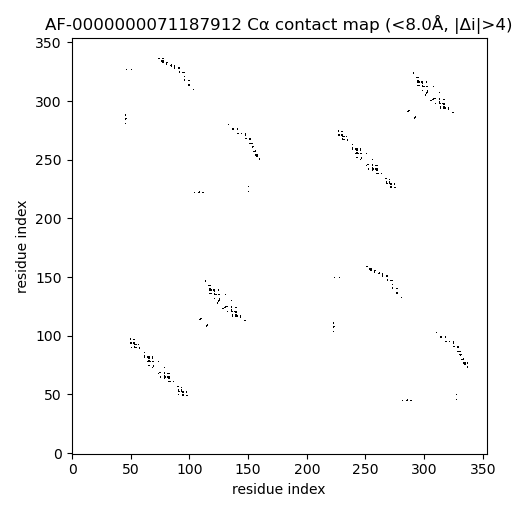61 ? 13.273 17.078 -1.085 1 98.56 61 GLU B N 1
ATOM 1949 C CA . GLU B 1 61 ? 13.047 18.453 -0.651 1 98.56 61 GLU B CA 1
ATOM 1950 C C . GLU B 1 61 ? 13.195 18.594 0.862 1 98.56 61 GLU B C 1
ATOM 1952 O O . GLU B 1 61 ? 13.75 19.578 1.352 1 98.56 61 GLU B O 1
ATOM 1957 N N . TYR B 1 62 ? 12.672 17.625 1.605 1 98.56 62 TYR B N 1
ATOM 1958 C CA . TYR B 1 62 ? 12.805 17.578 3.057 1 98.56 62 TYR B CA 1
ATOM 1959 C C . TYR B 1 62 ? 14.273 17.625 3.473 1 98.56 62 TYR B C 1
ATOM 1961 O O . TYR B 1 62 ? 14.656 18.422 4.332 1 98.56 62 TYR B O 1
ATOM 1969 N N . GLU B 1 63 ? 15.055 16.859 2.877 1 98.56 63 GLU B N 1
ATOM 1970 C CA . GLU B 1 63 ? 16.469 16.797 3.207 1 98.56 63 GLU B CA 1
ATOM 1971 C C . GLU B 1 63 ? 17.188 18.109 2.912 1 98.56 63 GLU B C 1
ATOM 1973 O O . GLU B 1 63 ? 18.016 18.562 3.703 1 98.56 63 GLU B O 1
ATOM 1978 N N . VAL B 1 64 ? 16.891 18.656 1.769 1 98.69 64 VAL B N 1
ATOM 1979 C CA . VAL B 1 64 ? 17.469 19.938 1.389 1 98.69 64 VAL B CA 1
ATOM 1980 C C . VAL B 1 64 ? 17.094 21 2.422 1 98.69 64 VAL B C 1
ATOM 1982 O O . VAL B 1 64 ? 17.953 21.797 2.834 1 98.69 64 VAL B O 1
ATOM 1985 N N . LEU B 1 65 ? 15.898 21.047 2.873 1 98.62 65 LEU B N 1
ATOM 1986 C CA . LEU B 1 65 ? 15.43 22.016 3.842 1 98.62 65 LEU B CA 1
ATOM 1987 C C . LEU B 1 65 ? 16.094 21.812 5.195 1 98.62 65 LEU B C 1
ATOM 1989 O O . LEU B 1 65 ? 16.484 22.781 5.855 1 98.62 65 LEU B O 1
ATOM 1993 N N . VAL B 1 66 ? 16.156 20.578 5.59 1 98.31 66 VAL B N 1
ATOM 1994 C CA . VAL B 1 66 ? 16.812 20.281 6.863 1 98.31 66 VAL B CA 1
ATOM 1995 C C . VAL B 1 66 ? 18.234 20.812 6.859 1 98.31 66 VAL B C 1
ATOM 1997 O O . VAL B 1 66 ? 18.656 21.484 7.809 1 98.31 66 VAL B O 1
ATOM 2000 N N . GLN B 1 67 ? 18.938 20.578 5.793 1 98.38 67 GLN B N 1
ATOM 2001 C CA . GLN B 1 67 ? 20.328 21.047 5.676 1 98.38 67 GLN B CA 1
ATOM 2002 C C . GLN B 1 67 ? 20.391 22.562 5.695 1 98.38 67 GLN B C 1
ATOM 2004 O O . GLN B 1 67 ? 21.266 23.141 6.352 1 98.38 67 GLN B O 1
ATOM 2009 N N . LYS B 1 68 ? 19.578 23.156 4.977 1 98.31 68 LYS B N 1
ATOM 2010 C CA . LYS B 1 68 ? 19.531 24.609 4.938 1 98.31 68 LYS B CA 1
ATOM 2011 C C . LYS B 1 68 ? 19.312 25.188 6.332 1 98.31 68 LYS B C 1
ATOM 2013 O O . LYS B 1 68 ? 20 26.141 6.723 1 98.31 68 LYS B O 1
ATOM 2018 N N . TYR B 1 69 ? 18.422 24.609 7.113 1 97.19 69 TYR B N 1
ATOM 2019 C CA . TYR B 1 69 ? 18.125 25.125 8.445 1 97.19 69 TYR B CA 1
ATOM 2020 C C . TYR B 1 69 ? 19.266 24.859 9.406 1 97.19 69 TYR B C 1
ATOM 2022 O O . TYR B 1 69 ? 19.562 25.688 10.281 1 97.19 69 TYR B O 1
ATOM 2030 N N . LYS B 1 70 ? 19.938 23.812 9.211 1 96.81 70 LYS B N 1
ATOM 2031 C CA . LYS B 1 70 ? 21.125 23.547 10.016 1 96.81 70 LYS B CA 1
ATOM 2032 C C . LYS B 1 70 ? 22.219 24.547 9.734 1 96.81 70 LYS B C 1
ATOM 2034 O O . LYS B 1 70 ? 22.891 25.031 10.656 1 96.81 70 LYS B O 1
ATOM 2039 N N . GLN B 1 71 ? 22.375 24.844 8.562 1 96.75 71 GLN B N 1
ATOM 2040 C CA . GLN B 1 71 ? 23.375 25.828 8.164 1 96.75 71 GLN B CA 1
ATOM 2041 C C . GLN B 1 71 ? 23.047 27.219 8.719 1 96.75 71 GLN B C 1
ATOM 2043 O O . GLN B 1 71 ? 23.938 28.016 8.977 1 96.75 71 GLN B O 1
ATOM 2048 N N . ASN B 1 72 ? 21.859 27.422 8.906 1 95.25 72 ASN B N 1
ATOM 2049 C CA . ASN B 1 72 ? 21.406 28.719 9.438 1 95.25 72 ASN B CA 1
ATOM 2050 C C . ASN B 1 72 ? 21.469 28.75 10.961 1 95.25 72 ASN B C 1
ATOM 2052 O O . ASN B 1 72 ? 21.016 29.703 11.586 1 95.25 72 ASN B O 1
ATOM 2056 N N . GLY B 1 73 ? 21.922 27.547 11.594 1 93.38 73 GLY B N 1
ATOM 2057 C CA . GLY B 1 73 ? 22.188 27.578 13.023 1 93.38 73 GLY B CA 1
ATOM 2058 C C . GLY B 1 73 ? 21.219 26.766 13.844 1 93.38 73 GLY B C 1
ATOM 2059 O O . GLY B 1 73 ? 21.297 26.734 15.07 1 93.38 73 GLY B O 1
ATOM 2060 N N . ASP B 1 74 ? 20.25 26.094 13.141 1 93.56 74 ASP B N 1
ATOM 2061 C CA . ASP B 1 74 ? 19.281 25.281 13.875 1 93.56 74 ASP B CA 1
ATOM 2062 C C . ASP B 1 74 ? 19.906 23.984 14.367 1 93.56 74 ASP B C 1
ATOM 2064 O O . ASP B 1 74 ? 20.812 23.438 13.727 1 93.56 74 ASP B O 1
ATOM 2068 N N . THR B 1 75 ? 19.422 23.578 15.57 1 94.88 75 THR B N 1
ATOM 2069 C CA . THR B 1 75 ? 19.734 22.219 16 1 94.88 75 THR B CA 1
ATOM 2070 C C . THR B 1 75 ? 19.109 21.188 15.07 1 94.88 75 THR B C 1
ATOM 2072 O O . THR B 1 75 ? 18.203 21.531 14.297 1 94.88 75 THR B O 1
ATOM 2075 N N . ASP B 1 76 ? 19.5 19.922 15.172 1 95.31 76 ASP B N 1
ATOM 2076 C CA . ASP B 1 76 ? 18.984 18.844 14.336 1 95.31 76 ASP B CA 1
ATOM 2077 C C . ASP B 1 76 ? 17.469 18.734 14.461 1 95.31 76 ASP B C 1
ATOM 2079 O O . ASP B 1 76 ? 16.75 18.734 13.453 1 95.31 76 ASP B O 1
ATOM 2083 N N . THR B 1 77 ? 16.984 18.75 15.664 1 96.06 77 THR B N 1
ATOM 2084 C CA . THR B 1 77 ? 15.562 18.562 15.93 1 96.06 77 THR B CA 1
ATOM 2085 C C . THR B 1 77 ? 14.766 19.766 15.422 1 96.06 77 THR B C 1
ATOM 2087 O O . THR B 1 77 ? 13.703 19.594 14.82 1 96.06 77 THR B O 1
ATOM 2090 N N . ALA B 1 78 ? 15.305 20.938 15.625 1 96.62 78 ALA B N 1
ATOM 2091 C CA . ALA B 1 78 ? 14.625 22.141 15.172 1 96.62 78 ALA B CA 1
ATOM 2092 C C . ALA B 1 78 ? 14.555 22.188 13.648 1 96.62 78 ALA B C 1
ATOM 2094 O O . ALA B 1 78 ? 13.539 22.578 13.07 1 96.62 78 ALA B O 1
ATOM 2095 N N . ALA B 1 79 ? 15.672 21.797 13.008 1 97.75 79 ALA B N 1
ATOM 2096 C CA . ALA B 1 79 ? 15.742 21.812 11.555 1 97.75 79 ALA B CA 1
ATOM 2097 C C . ALA B 1 79 ? 14.727 20.844 10.953 1 97.75 79 ALA B C 1
ATOM 2099 O O . ALA B 1 79 ? 14.031 21.188 9.984 1 97.75 79 ALA B O 1
ATOM 2100 N N . GLU B 1 80 ? 14.578 19.703 11.578 1 97.88 80 GLU B N 1
ATOM 2101 C CA . GLU B 1 80 ? 13.656 18.672 11.094 1 97.88 80 GLU B CA 1
ATOM 2102 C C . GLU B 1 80 ? 12.203 19.125 11.234 1 97.88 80 GLU B C 1
ATOM 2104 O O . GLU B 1 80 ? 11.406 18.984 10.305 1 97.88 80 GLU B O 1
ATOM 2109 N N . ILE B 1 81 ? 11.93 19.688 12.352 1 97.56 81 ILE B N 1
ATOM 2110 C CA . ILE B 1 81 ? 10.562 20.141 12.609 1 97.56 81 ILE B CA 1
ATOM 2111 C C . ILE B 1 81 ? 10.211 21.281 11.656 1 97.56 81 ILE B C 1
ATOM 2113 O O . ILE B 1 81 ? 9.125 21.297 11.078 1 97.56 81 ILE B O 1
ATOM 2117 N N . ARG B 1 82 ? 11.141 22.188 11.438 1 97.62 82 ARG B N 1
ATOM 2118 C CA . ARG B 1 82 ? 10.891 23.297 10.531 1 97.62 82 ARG B CA 1
ATOM 2119 C C . ARG B 1 82 ? 10.68 22.812 9.102 1 97.62 82 ARG B C 1
ATOM 2121 O O . ARG B 1 82 ? 9.828 23.328 8.383 1 97.62 82 ARG B O 1
ATOM 2128 N N . ALA B 1 83 ? 11.516 21.891 8.75 1 98.56 83 ALA B N 1
ATOM 2129 C CA . ALA B 1 83 ? 11.383 21.344 7.41 1 98.56 83 ALA B CA 1
ATOM 2130 C C . ALA B 1 83 ? 10.023 20.672 7.227 1 98.56 83 ALA B C 1
ATOM 2132 O O . ALA B 1 83 ? 9.336 20.906 6.227 1 98.56 83 ALA B O 1
ATOM 2133 N N . ASN B 1 84 ? 9.586 19.891 8.172 1 98.12 84 ASN B N 1
ATOM 2134 C CA . ASN B 1 84 ? 8.273 19.25 8.133 1 98.12 84 ASN B CA 1
ATOM 2135 C C . ASN B 1 84 ? 7.148 20.281 8.07 1 98.12 84 ASN B C 1
ATOM 2137 O O . ASN B 1 84 ? 6.215 20.125 7.281 1 98.12 84 ASN B O 1
ATOM 2141 N N . ASN B 1 85 ? 7.254 21.281 8.898 1 98.19 85 ASN B N 1
ATOM 2142 C CA . ASN B 1 85 ? 6.246 22.328 8.922 1 98.19 85 ASN B CA 1
ATOM 2143 C C . ASN B 1 85 ? 6.152 23.047 7.582 1 98.19 85 ASN B C 1
ATOM 2145 O O . ASN B 1 85 ? 5.055 23.375 7.129 1 98.19 85 ASN B O 1
ATOM 2149 N N . ALA B 1 86 ? 7.324 23.281 7.02 1 98.25 86 ALA B N 1
ATOM 2150 C CA . ALA B 1 86 ? 7.371 23.984 5.738 1 98.25 86 ALA B CA 1
ATOM 2151 C C . ALA B 1 86 ? 6.711 23.156 4.637 1 98.25 86 ALA B C 1
ATOM 2153 O O . ALA B 1 86 ? 6.156 23.719 3.686 1 98.25 86 ALA B O 1
ATOM 2154 N N . LEU B 1 87 ? 6.727 21.875 4.805 1 98.5 87 LEU B N 1
ATOM 2155 C CA . LEU B 1 87 ? 6.25 21 3.746 1 98.5 87 LEU B CA 1
ATOM 2156 C C . LEU B 1 87 ? 4.816 20.547 4.016 1 98.5 87 LEU B C 1
ATOM 2158 O O . LEU B 1 87 ? 4.25 19.766 3.248 1 98.5 87 LEU B O 1
ATOM 2162 N N . LEU B 1 88 ? 4.184 21 5 1 98.12 88 LEU B N 1
ATOM 2163 C CA . LEU B 1 88 ? 2.854 20.562 5.406 1 98.12 88 LEU B CA 1
ATOM 2164 C C . LEU B 1 88 ? 1.851 20.734 4.273 1 98.12 88 LEU B C 1
ATOM 2166 O O . LEU B 1 88 ? 1.089 19.812 3.965 1 98.12 88 LEU B O 1
ATOM 2170 N N . PRO B 1 89 ? 1.812 21.906 3.574 1 97.88 89 PRO B N 1
ATOM 2171 C CA . PRO B 1 89 ? 0.86 22.047 2.471 1 97.88 89 PRO B CA 1
ATOM 2172 C C . PRO B 1 89 ? 1.068 20.984 1.38 1 97.88 89 PRO B C 1
ATOM 2174 O O . PRO B 1 89 ? 0.097 20.469 0.831 1 97.88 89 PRO B O 1
ATOM 2177 N N . SER B 1 90 ? 2.336 20.688 1.104 1 98.44 90 SER B N 1
ATOM 2178 C CA . SER B 1 90 ? 2.668 19.688 0.092 1 98.44 90 SER B CA 1
ATOM 2179 C C . SER B 1 90 ? 2.281 18.281 0.552 1 98.44 90 SER B C 1
ATOM 2181 O O . SER B 1 90 ? 1.723 17.5 -0.221 1 98.44 90 SER B O 1
ATOM 2183 N N . TYR B 1 91 ? 2.578 18 1.815 1 98.44 91 TYR B N 1
ATOM 2184 C CA . TYR B 1 91 ? 2.201 16.703 2.381 1 98.44 91 TYR B CA 1
ATOM 2185 C C . TYR B 1 91 ? 0.692 16.5 2.312 1 98.44 91 TYR B C 1
ATOM 2187 O O . TYR B 1 91 ? 0.222 15.422 1.942 1 98.44 91 TYR B O 1
ATOM 2195 N N . ARG B 1 92 ? -0.032 17.484 2.643 1 98.38 92 ARG B N 1
ATOM 2196 C CA . ARG B 1 92 ? -1.489 17.406 2.67 1 98.38 92 ARG B CA 1
ATOM 2197 C C . ARG B 1 92 ? -2.053 17.172 1.272 1 98.38 92 ARG B C 1
ATOM 2199 O O . ARG B 1 92 ? -2.975 16.375 1.095 1 98.38 92 ARG B O 1
ATOM 2206 N N . LYS B 1 93 ? -1.545 17.875 0.304 1 98.12 93 LYS B N 1
ATOM 2207 C CA . LYS B 1 93 ? -1.946 17.656 -1.081 1 98.12 93 LYS B CA 1
ATOM 2208 C C . LYS B 1 93 ? -1.614 16.234 -1.521 1 98.12 93 LYS B C 1
ATOM 2210 O O . LYS B 1 93 ? -2.453 15.539 -2.111 1 98.12 93 LYS B O 1
ATOM 2215 N N . ALA B 1 94 ? -0.379 15.812 -1.229 1 98.62 94 ALA B N 1
ATOM 2216 C CA . ALA B 1 94 ? 0.062 14.477 -1.6 1 98.62 94 ALA B CA 1
ATOM 2217 C C . ALA B 1 94 ? -0.796 13.406 -0.924 1 98.62 94 ALA B C 1
ATOM 2219 O O . ALA B 1 94 ? -1.089 12.367 -1.519 1 98.62 94 ALA B O 1
ATOM 2220 N N . LEU B 1 95 ? -1.161 13.625 0.295 1 98.69 95 LEU B N 1
ATOM 2221 C CA . LEU B 1 95 ? -1.987 12.68 1.034 1 98.69 95 LEU B CA 1
ATOM 2222 C C . LEU B 1 95 ? -3.299 12.414 0.303 1 98.69 95 LEU B C 1
ATOM 2224 O O . LEU B 1 95 ? -3.736 11.266 0.196 1 98.69 95 LEU B O 1
ATOM 2228 N N . ARG B 1 96 ? -3.932 13.438 -0.172 1 98.69 96 ARG B N 1
ATOM 2229 C CA . ARG B 1 96 ? -5.195 13.297 -0.888 1 98.69 96 ARG B CA 1
ATOM 2230 C C . ARG B 1 96 ? -5.004 12.516 -2.184 1 98.69 96 ARG B C 1
ATOM 2232 O O . ARG B 1 96 ? -5.859 11.711 -2.562 1 98.69 96 ARG B O 1
ATOM 2239 N N . GLU B 1 97 ? -3.916 12.719 -2.836 1 98.5 97 GLU B N 1
ATOM 2240 C CA . GLU B 1 97 ? -3.617 12.008 -4.074 1 98.5 97 GLU B CA 1
ATOM 2241 C C . GLU B 1 97 ? -3.346 10.523 -3.805 1 98.5 97 GLU B C 1
ATOM 2243 O O . GLU B 1 97 ? -3.869 9.656 -4.504 1 98.5 97 GLU B O 1
ATOM 2248 N N . VAL B 1 98 ? -2.533 10.273 -2.805 1 98.56 98 VAL B N 1
ATOM 2249 C CA . VAL B 1 98 ? -2.223 8.898 -2.432 1 98.56 98 VAL B CA 1
ATOM 2250 C C . VAL B 1 98 ? -3.498 8.188 -1.983 1 98.56 98 VAL B C 1
ATOM 2252 O O . VAL B 1 98 ? -3.721 7.023 -2.33 1 98.56 98 VAL B O 1
ATOM 2255 N N . LEU B 1 99 ? -4.305 8.891 -1.225 1 98.75 99 LEU B N 1
ATOM 2256 C CA . LEU B 1 99 ? -5.57 8.312 -0.78 1 98.75 99 LEU B CA 1
ATOM 2257 C C . LEU B 1 99 ? -6.449 7.941 -1.971 1 98.75 99 LEU B C 1
ATOM 2259 O O . LEU B 1 99 ? -7.062 6.875 -1.986 1 98.75 99 LEU B O 1
ATOM 2263 N N . PHE B 1 100 ? -6.527 8.828 -2.871 1 98.75 100 PHE B N 1
ATOM 2264 C CA . PHE B 1 100 ? -7.324 8.555 -4.062 1 98.75 100 PHE B CA 1
ATOM 2265 C C . PHE B 1 100 ? -6.824 7.301 -4.773 1 98.75 100 PHE B C 1
ATOM 2267 O O . PHE B 1 100 ? -7.617 6.441 -5.16 1 98.75 100 PHE B O 1
ATOM 2274 N N . ASP B 1 101 ? -5.562 7.191 -4.945 1 97.69 101 ASP B N 1
ATOM 2275 C CA . ASP B 1 101 ? -4.965 6.031 -5.594 1 97.69 101 ASP B CA 1
ATOM 2276 C C . ASP B 1 101 ? -5.262 4.75 -4.816 1 97.69 101 ASP B C 1
ATOM 2278 O O . ASP B 1 101 ? -5.57 3.715 -5.41 1 97.69 101 ASP B O 1
ATOM 2282 N N . GLU B 1 102 ? -5.168 4.863 -3.541 1 97.94 102 GLU B N 1
ATOM 2283 C CA . GLU B 1 102 ? -5.469 3.725 -2.68 1 97.94 102 GLU B CA 1
ATOM 2284 C C . GLU B 1 102 ? -6.926 3.291 -2.828 1 97.94 102 GLU B C 1
ATOM 2286 O O . GLU B 1 102 ? -7.215 2.1 -2.953 1 97.94 102 GLU B O 1
ATOM 2291 N N . LEU B 1 103 ? -7.828 4.238 -2.834 1 98.44 103 LEU B N 1
ATOM 2292 C CA . LEU B 1 103 ? -9.25 3.938 -2.953 1 98.44 103 LEU B CA 1
ATOM 2293 C C . LEU B 1 103 ? -9.57 3.369 -4.332 1 98.44 103 LEU B C 1
ATOM 2295 O O . LEU B 1 103 ? -10.406 2.467 -4.453 1 98.44 103 LEU B O 1
ATOM 2299 N N . LYS B 1 104 ? -8.953 3.902 -5.297 1 97.69 104 LYS B N 1
ATOM 2300 C CA . LYS B 1 104 ? -9.125 3.383 -6.652 1 97.69 104 LYS B CA 1
ATOM 2301 C C . LYS B 1 104 ? -8.641 1.94 -6.754 1 97.69 104 LYS B C 1
ATOM 2303 O O . LYS B 1 104 ? -9.328 1.081 -7.301 1 97.69 104 LYS B O 1
ATOM 2308 N N . TRP B 1 105 ? -7.484 1.66 -6.25 1 97.62 105 TRP B N 1
ATOM 2309 C CA . TRP B 1 105 ? -6.953 0.302 -6.234 1 97.62 105 TRP B CA 1
ATOM 2310 C C . TRP B 1 105 ? -7.887 -0.641 -5.48 1 97.62 105 TRP B C 1
ATOM 2312 O O . TRP B 1 105 ? -8.227 -1.718 -5.98 1 97.62 105 TRP B O 1
ATOM 2322 N N . MET B 1 106 ? -8.312 -0.247 -4.258 1 97.5 106 MET B N 1
ATOM 2323 C CA . MET B 1 106 ? -9.234 -1.061 -3.467 1 97.5 106 MET B CA 1
ATOM 2324 C C . MET B 1 106 ? -10.5 -1.37 -4.254 1 97.5 106 MET B C 1
ATOM 2326 O O . MET B 1 106 ? -11.008 -2.49 -4.203 1 97.5 106 MET B O 1
ATOM 2330 N N . HIS B 1 107 ? -10.984 -0.342 -4.945 1 97.75 107 HIS B N 1
ATOM 2331 C CA . HIS B 1 107 ? -12.195 -0.463 -5.742 1 97.75 107 HIS B CA 1
ATOM 2332 C C . HIS B 1 107 ? -12.023 -1.493 -6.855 1 97.75 107 HIS B C 1
ATOM 2334 O O . HIS B 1 107 ? -12.906 -2.328 -7.074 1 97.75 107 HIS B O 1
ATOM 2340 N N . LEU B 1 108 ? -10.938 -1.509 -7.52 1 97.25 108 LEU B N 1
ATOM 2341 C CA . LEU B 1 108 ? -10.641 -2.449 -8.594 1 97.25 108 LEU B CA 1
ATOM 2342 C C . LEU B 1 108 ? -10.328 -3.834 -8.031 1 97.25 108 LEU B C 1
ATOM 2344 O O . LEU B 1 108 ? -10.797 -4.844 -8.562 1 97.25 108 LEU B O 1
ATOM 2348 N N . PHE B 1 109 ? -9.57 -3.898 -6.922 1 97.94 109 PHE B N 1
ATOM 2349 C CA . PHE B 1 109 ? -9.141 -5.145 -6.297 1 97.94 109 PHE B CA 1
ATOM 2350 C C . PHE B 1 109 ? -10.344 -5.953 -5.832 1 97.94 109 PHE B C 1
ATOM 2352 O O . PHE B 1 109 ? -10.383 -7.176 -6.008 1 97.94 109 PHE B O 1
ATOM 2359 N N . LYS B 1 110 ? -11.328 -5.312 -5.352 1 97.56 110 LYS B N 1
ATOM 2360 C CA . LYS B 1 110 ? -12.523 -5.961 -4.832 1 97.56 110 LYS B CA 1
ATOM 2361 C C . LYS B 1 110 ? -13.328 -6.605 -5.957 1 97.56 110 LYS B C 1
ATOM 2363 O O . LYS B 1 110 ? -14.219 -7.422 -5.703 1 97.56 110 LYS B O 1
ATOM 2368 N N . ARG B 1 111 ? -13.102 -6.246 -7.172 1 96.81 111 ARG B N 1
ATOM 2369 C CA . ARG B 1 111 ? -13.812 -6.789 -8.32 1 96.81 111 ARG B CA 1
ATOM 2370 C C . ARG B 1 111 ? -13.047 -7.953 -8.945 1 96.81 111 ARG B C 1
ATOM 2372 O O . ARG B 1 111 ? -13.57 -8.648 -9.812 1 96.81 111 ARG B O 1
ATOM 2379 N N . ASP B 1 112 ? -11.859 -8.156 -8.438 1 97.5 112 ASP B N 1
ATOM 2380 C CA . ASP B 1 112 ? -11.016 -9.227 -8.953 1 97.5 112 ASP B CA 1
ATOM 2381 C C . ASP B 1 112 ? -11.594 -10.602 -8.609 1 97.5 112 ASP B C 1
ATOM 2383 O O . ASP B 1 112 ? -12.031 -10.828 -7.48 1 97.5 112 ASP B O 1
ATOM 2387 N N . PRO B 1 113 ? -11.492 -11.523 -9.539 1 97.69 113 PRO B N 1
ATOM 2388 C CA . PRO B 1 113 ? -12.086 -12.836 -9.305 1 97.69 113 PRO B CA 1
ATOM 2389 C C . PRO B 1 113 ? -11.406 -13.602 -8.18 1 97.69 113 PRO B C 1
ATOM 2391 O O . PRO B 1 113 ? -12.062 -14.328 -7.43 1 97.69 113 PRO B O 1
ATOM 2394 N N . ILE B 1 114 ? -10.094 -13.539 -8.062 1 98.12 114 ILE B N 1
ATOM 2395 C CA . ILE B 1 114 ? -9.383 -14.234 -7 1 98.12 114 ILE B CA 1
ATOM 2396 C C . ILE B 1 114 ? -9.758 -13.648 -5.645 1 98.12 114 ILE B C 1
ATOM 2398 O O . ILE B 1 114 ? -10.047 -14.391 -4.699 1 98.12 114 ILE B O 1
ATOM 2402 N N . TYR B 1 115 ? -9.789 -12.383 -5.539 1 98.31 115 TYR B N 1
ATOM 2403 C CA . TYR B 1 115 ? -10.227 -11.703 -4.324 1 98.31 115 TYR B CA 1
ATOM 2404 C C . TYR B 1 115 ? -11.617 -12.18 -3.912 1 98.31 115 TYR B C 1
ATOM 2406 O O . TYR B 1 115 ? -11.836 -12.562 -2.76 1 98.31 115 TYR B O 1
ATOM 2414 N N . LYS B 1 116 ? -12.562 -12.148 -4.789 1 98.5 116 LYS B N 1
ATOM 2415 C CA . LYS B 1 116 ? -13.945 -12.516 -4.508 1 98.5 116 LYS B CA 1
ATOM 2416 C C . LYS B 1 116 ? -14.031 -13.938 -3.947 1 98.5 116 LYS B C 1
ATOM 2418 O O . LYS B 1 116 ? -14.773 -14.188 -2.998 1 98.5 116 LYS B O 1
ATOM 2423 N N . LYS B 1 117 ? -13.227 -14.797 -4.516 1 98.56 117 LYS B N 1
ATOM 2424 C CA . LYS B 1 117 ? -13.234 -16.188 -4.059 1 98.56 117 LYS B CA 1
ATOM 2425 C C . LYS B 1 117 ? -12.664 -16.297 -2.646 1 98.56 117 LYS B C 1
ATOM 2427 O O . LYS B 1 117 ? -13.141 -17.109 -1.844 1 98.56 117 LYS B O 1
ATOM 2432 N N . ILE B 1 118 ? -11.688 -15.555 -2.371 1 98.75 118 ILE B N 1
ATOM 2433 C CA . ILE B 1 118 ? -11.086 -15.555 -1.043 1 98.75 118 ILE B CA 1
ATOM 2434 C C . ILE B 1 118 ? -12.078 -15.008 -0.025 1 98.75 118 ILE B C 1
ATOM 2436 O O . ILE B 1 118 ? -12.289 -15.609 1.032 1 98.75 118 ILE B O 1
ATOM 2440 N N . ILE B 1 119 ? -12.727 -13.938 -0.397 1 98.62 119 ILE B N 1
ATOM 2441 C CA . ILE B 1 119 ? -13.664 -13.289 0.513 1 98.62 119 ILE B CA 1
ATOM 2442 C C . ILE B 1 119 ? -14.891 -14.18 0.713 1 98.62 119 ILE B C 1
ATOM 2444 O O . ILE B 1 119 ? -15.422 -14.281 1.822 1 98.62 119 ILE B O 1
ATOM 2448 N N . GLU B 1 120 ? -15.344 -14.797 -0.314 1 98.38 120 GLU B N 1
ATOM 2449 C CA . GLU B 1 120 ? -16.438 -15.75 -0.188 1 98.38 120 GLU B CA 1
ATOM 2450 C C . GLU B 1 120 ? -16.094 -16.859 0.804 1 98.38 120 GLU B C 1
ATOM 2452 O O . GLU B 1 120 ? -16.891 -17.188 1.685 1 98.38 120 GLU B O 1
ATOM 2457 N N . LYS B 1 121 ? -14.906 -17.422 0.646 1 98.44 121 LYS B N 1
ATOM 2458 C CA . LYS B 1 121 ? -14.461 -18.469 1.562 1 98.44 121 LYS B CA 1
ATOM 2459 C C . LYS B 1 121 ? -14.344 -17.938 2.986 1 98.44 121 LYS B C 1
ATOM 2461 O O . LYS B 1 121 ? -14.719 -18.625 3.943 1 98.44 121 LYS B O 1
ATOM 2466 N N . GLN B 1 122 ? -13.828 -16.812 3.168 1 98.56 122 GLN B N 1
ATOM 2467 C CA . GLN B 1 122 ? -13.688 -16.172 4.469 1 98.56 122 GLN B CA 1
ATOM 2468 C C . GLN B 1 122 ? -15.047 -16.016 5.152 1 98.56 122 GLN B C 1
ATOM 2470 O O . GLN B 1 122 ? -15.195 -16.375 6.324 1 98.56 122 GLN B O 1
ATOM 2475 N N . LYS B 1 123 ? -16.016 -15.531 4.387 1 98.19 123 LYS B N 1
ATOM 2476 C CA . LYS B 1 123 ? -17.375 -15.336 4.914 1 98.19 123 LYS B CA 1
ATOM 2477 C C . LYS B 1 123 ? -17.984 -16.672 5.332 1 98.19 123 LYS B C 1
ATOM 2479 O O . LYS B 1 123 ? -18.609 -16.766 6.395 1 98.19 123 LYS B O 1
ATOM 2484 N N . ASN B 1 124 ? -17.797 -17.609 4.492 1 97.81 124 ASN B N 1
ATOM 2485 C CA . ASN B 1 124 ? -18.312 -18.938 4.816 1 97.81 124 ASN B CA 1
ATOM 2486 C C . ASN B 1 124 ? -17.719 -19.469 6.117 1 97.81 124 ASN B C 1
ATOM 2488 O O . ASN B 1 124 ? -18.438 -20.031 6.949 1 97.81 124 ASN B O 1
ATOM 2492 N N . LEU B 1 125 ? -16.438 -19.266 6.312 1 97.94 125 LEU B N 1
ATOM 2493 C CA . LEU B 1 125 ? -15.75 -19.719 7.508 1 97.94 125 LEU B CA 1
ATOM 2494 C C . LEU B 1 125 ? -16.25 -18.984 8.742 1 97.94 125 LEU B C 1
ATOM 2496 O O . LEU B 1 125 ? -16.422 -19.594 9.805 1 97.94 125 LEU B O 1
ATOM 2500 N N . MET B 1 126 ? -16.531 -17.797 8.609 1 97.19 126 MET B N 1
ATOM 2501 C CA . MET B 1 126 ? -17.031 -17 9.727 1 97.19 126 MET B CA 1
ATOM 2502 C C . MET B 1 126 ? -18.469 -17.375 10.055 1 97.19 126 MET B C 1
ATOM 2504 O O . MET B 1 126 ? -18.812 -17.562 11.227 1 97.19 126 MET B O 1
ATOM 2508 N N . ASP B 1 127 ? -19.297 -17.547 9.109 1 96.12 127 ASP B N 1
ATOM 2509 C CA . ASP B 1 127 ? -20.734 -17.781 9.281 1 96.12 127 ASP B CA 1
ATOM 2510 C C . ASP B 1 127 ? -21 -19.219 9.719 1 96.12 127 ASP B C 1
ATOM 2512 O O . ASP B 1 127 ? -21.844 -19.453 10.578 1 96.12 127 ASP B O 1
ATOM 2516 N N . MET B 1 128 ? -20.281 -20.125 9.156 1 95.5 128 MET B N 1
ATOM 2517 C CA . MET B 1 128 ? -20.609 -21.547 9.32 1 95.5 128 MET B CA 1
ATOM 2518 C C . MET B 1 128 ? -19.719 -22.203 10.367 1 95.5 128 MET B C 1
ATOM 2520 O O . MET B 1 128 ? -20.125 -23.172 11.008 1 95.5 128 MET B O 1
ATOM 2524 N N . GLU B 1 129 ? -18.516 -21.688 10.586 1 92.38 129 GLU B N 1
ATOM 2525 C CA . GLU B 1 129 ? -17.562 -22.391 11.43 1 92.38 129 GLU B CA 1
ATOM 2526 C C . GLU B 1 129 ? -17.125 -21.531 12.609 1 92.38 129 GLU B C 1
ATOM 2528 O O . GLU B 1 129 ? -16.219 -21.906 13.352 1 92.38 129 GLU B O 1
ATOM 2533 N N . SER B 1 130 ? -17.672 -20.359 12.898 1 93.62 130 SER B N 1
ATOM 2534 C CA . SER B 1 130 ? -17.516 -19.438 14.031 1 93.62 130 SER B CA 1
ATOM 2535 C C . SER B 1 130 ? -16.078 -18.969 14.164 1 93.62 130 SER B C 1
ATOM 2537 O O . SER B 1 130 ? -15.57 -18.797 15.281 1 93.62 130 SER B O 1
ATOM 2539 N N . TYR B 1 131 ? -15.336 -18.938 12.977 1 94.38 131 TYR B N 1
ATOM 2540 C CA . TYR B 1 131 ? -14.016 -18.312 12.977 1 94.38 131 TYR B CA 1
ATOM 2541 C C . TYR B 1 131 ? -14.125 -16.812 13.227 1 94.38 131 TYR B C 1
ATOM 2543 O O . TYR B 1 131 ? -15.094 -16.172 12.82 1 94.38 131 TYR B O 1
ATOM 2551 N N . ASP B 1 132 ? -13.094 -16.281 13.898 1 96.62 132 ASP B N 1
ATOM 2552 C CA . ASP B 1 132 ? -13.031 -14.82 13.883 1 96.62 132 ASP B CA 1
ATOM 2553 C C . ASP B 1 132 ? -12.469 -14.305 12.555 1 96.62 132 ASP B C 1
ATOM 2555 O O . ASP B 1 132 ? -12.078 -15.102 11.695 1 96.62 132 ASP B O 1
ATOM 2559 N N . TRP B 1 133 ? -12.43 -13.039 12.336 1 96.94 133 TRP B N 1
ATOM 2560 C CA . TRP B 1 133 ? -12.094 -12.438 11.047 1 96.94 133 TRP B CA 1
ATOM 2561 C C . TRP B 1 133 ? -10.672 -12.789 10.633 1 96.94 133 TRP B C 1
ATOM 2563 O O . TRP B 1 133 ? -10.422 -13.125 9.469 1 96.94 133 TRP B O 1
ATOM 2573 N N . GLU B 1 134 ? -9.727 -12.711 11.578 1 97.38 134 GLU B N 1
ATOM 2574 C CA . GLU B 1 134 ? -8.32 -12.945 11.258 1 97.38 134 GLU B CA 1
ATOM 2575 C C . GLU B 1 134 ? -8.078 -14.414 10.898 1 97.38 134 GLU B C 1
ATOM 2577 O O . GLU B 1 134 ? -7.441 -14.711 9.891 1 97.38 134 GLU B O 1
ATOM 2582 N N . GLU B 1 135 ? -8.625 -15.227 11.68 1 97.88 135 GLU B N 1
ATOM 2583 C CA . GLU B 1 135 ? -8.484 -16.656 11.422 1 97.88 135 GLU B CA 1
ATOM 2584 C C . GLU B 1 135 ? -9.133 -17.047 10.094 1 97.88 135 GLU B C 1
ATOM 2586 O O . GLU B 1 135 ? -8.555 -17.812 9.32 1 97.88 135 GLU B O 1
ATOM 2591 N N . ALA B 1 136 ? -10.281 -16.562 9.828 1 98.62 136 ALA B N 1
ATOM 2592 C CA . ALA B 1 136 ? -11.016 -16.859 8.602 1 98.62 136 ALA B CA 1
ATOM 2593 C C . ALA B 1 136 ? -10.242 -16.391 7.371 1 98.62 136 ALA B C 1
ATOM 2595 O O . ALA B 1 136 ? -10.18 -17.094 6.359 1 98.62 136 ALA B O 1
ATOM 2596 N N . THR B 1 137 ? -9.68 -15.211 7.551 1 98.75 137 THR B N 1
ATOM 2597 C CA . THR B 1 137 ? -8.961 -14.625 6.426 1 98.75 137 THR B CA 1
ATOM 2598 C C . THR B 1 137 ? -7.699 -15.43 6.113 1 98.75 137 THR B C 1
ATOM 2600 O O . THR B 1 137 ? -7.438 -15.758 4.953 1 98.75 137 THR B O 1
ATOM 2603 N N . GLN B 1 138 ? -6.953 -15.781 7.129 1 98.44 138 GLN B N 1
ATOM 2604 C CA . GLN B 1 138 ? -5.746 -16.578 6.938 1 98.44 138 GLN B CA 1
ATOM 2605 C C . GLN B 1 138 ? -6.082 -17.938 6.328 1 98.44 138 GLN B C 1
ATOM 2607 O O . GLN B 1 138 ? -5.414 -18.391 5.395 1 98.44 138 GLN B O 1
ATOM 2612 N N . SER B 1 139 ? -7.105 -18.531 6.832 1 98.5 139 SER B N 1
ATOM 2613 C CA . SER B 1 139 ? -7.527 -19.828 6.348 1 98.5 139 SER B CA 1
ATOM 2614 C C . SER B 1 139 ? -8.016 -19.766 4.906 1 98.5 139 SER B C 1
ATOM 2616 O O . SER B 1 139 ? -7.695 -20.625 4.09 1 98.5 139 SER B O 1
ATOM 2618 N N . ALA B 1 140 ? -8.805 -18.766 4.609 1 98.81 140 ALA B N 1
ATOM 2619 C CA . ALA B 1 140 ? -9.312 -18.578 3.254 1 98.81 140 ALA B CA 1
ATOM 2620 C C . ALA B 1 140 ? -8.172 -18.422 2.256 1 98.81 140 ALA B C 1
ATOM 2622 O O . ALA B 1 140 ? -8.18 -19.047 1.189 1 98.81 140 ALA B O 1
ATOM 2623 N N . ILE B 1 141 ? -7.172 -17.641 2.654 1 98.88 141 ILE B N 1
ATOM 2624 C CA . ILE B 1 141 ? -6 -17.438 1.812 1 98.88 141 ILE B CA 1
ATOM 2625 C C . ILE B 1 141 ? -5.27 -18.766 1.61 1 98.88 141 ILE B C 1
ATOM 2627 O O . ILE B 1 141 ? -4.906 -19.109 0.486 1 98.88 141 ILE B O 1
ATOM 2631 N N . HIS B 1 142 ? -5.094 -19.453 2.66 1 98.44 142 HIS B N 1
ATOM 2632 C CA . HIS B 1 142 ? -4.406 -20.75 2.596 1 98.44 142 HIS B CA 1
ATOM 2633 C C . HIS B 1 142 ? -5.168 -21.734 1.715 1 98.44 142 HIS B C 1
ATOM 2635 O O . HIS B 1 142 ? -4.562 -22.438 0.906 1 98.44 142 HIS B O 1
ATOM 2641 N N . GLN B 1 143 ? -6.418 -21.734 1.807 1 98 143 GLN B N 1
ATOM 2642 C CA . GLN B 1 143 ? -7.238 -22.688 1.072 1 98 143 GLN B CA 1
ATOM 2643 C C . GLN B 1 143 ? -7.328 -22.312 -0.405 1 98 143 GLN B C 1
ATOM 2645 O O . GLN B 1 143 ? -7.672 -23.156 -1.241 1 98 143 GLN B O 1
ATOM 2650 N N . ARG B 1 144 ? -7.129 -21.062 -0.726 1 98.19 144 ARG B N 1
ATOM 2651 C CA . ARG B 1 144 ? -7.172 -20.625 -2.117 1 98.19 144 ARG B CA 1
ATOM 2652 C C . ARG B 1 144 ? -5.766 -20.391 -2.664 1 98.19 144 ARG B C 1
ATOM 2654 O O . ARG B 1 144 ? -5.586 -19.656 -3.643 1 98.19 144 ARG B O 1
ATOM 2661 N N . LYS B 1 145 ? -4.773 -20.922 -2.029 1 97.69 145 LYS B N 1
ATOM 2662 C CA . LYS B 1 145 ? -3.371 -20.688 -2.373 1 97.69 145 LYS B CA 1
ATOM 2663 C C . LYS B 1 145 ? -3.088 -21.078 -3.818 1 97.69 145 LYS B C 1
ATOM 2665 O O . LYS B 1 145 ? -2.205 -20.516 -4.461 1 97.69 145 LYS B O 1
ATOM 2670 N N . PHE B 1 146 ? -3.828 -22.125 -4.387 1 97.25 146 PHE B N 1
ATOM 2671 C CA . PHE B 1 146 ? -3.596 -22.578 -5.754 1 97.25 146 PHE B CA 1
ATOM 2672 C C . PHE B 1 146 ? -3.902 -21.469 -6.754 1 97.25 146 PHE B C 1
ATOM 2674 O O . PHE B 1 146 ? -3.225 -21.344 -7.773 1 97.25 146 PHE B O 1
ATOM 2681 N N . LEU B 1 147 ? -4.895 -20.625 -6.473 1 98.06 147 LEU B N 1
ATOM 2682 C CA . LEU B 1 147 ? -5.215 -19.484 -7.32 1 98.06 147 LEU B CA 1
ATOM 2683 C C . LEU B 1 147 ? -4.121 -18.422 -7.234 1 98.06 147 LEU B C 1
ATOM 2685 O O . LEU B 1 147 ? -3.705 -17.875 -8.258 1 98.06 147 LEU B O 1
ATOM 2689 N N . LEU B 1 148 ? -3.592 -18.234 -6.027 1 98.31 148 LEU B N 1
ATOM 2690 C CA . LEU B 1 148 ? -2.574 -17.219 -5.773 1 98.31 148 LEU B CA 1
ATOM 2691 C C . LEU B 1 148 ? -1.233 -17.625 -6.371 1 98.31 148 LEU B C 1
ATOM 2693 O O . LEU B 1 148 ? -0.477 -16.781 -6.852 1 98.31 148 LEU B O 1
ATOM 2697 N N . ASN B 1 149 ? -1 -18.891 -6.383 1 97.06 149 ASN B N 1
ATOM 2698 C CA . ASN B 1 149 ? 0.243 -19.406 -6.949 1 97.06 149 ASN B CA 1
ATOM 2699 C C . ASN B 1 149 ? 0.365 -19.078 -8.43 1 97.06 149 ASN B C 1
ATOM 2701 O O . ASN B 1 149 ? 1.474 -18.938 -8.953 1 97.06 149 ASN B O 1
ATOM 2705 N N . LYS B 1 150 ? -0.748 -18.891 -9.086 1 96.12 150 LYS B N 1
ATOM 2706 C CA . LYS B 1 150 ? -0.761 -18.625 -10.523 1 96.12 150 LYS B CA 1
ATOM 2707 C C . LYS B 1 150 ? -0.259 -17.219 -10.82 1 96.12 150 LYS B C 1
ATOM 2709 O O . LYS B 1 150 ? 0.062 -16.891 -11.961 1 96.12 150 LYS B O 1
ATOM 2714 N N . LEU B 1 151 ? -0.235 -16.422 -9.828 1 97.12 151 LEU B N 1
ATOM 2715 C CA . LEU B 1 151 ? 0.227 -15.047 -9.984 1 97.12 151 LEU B CA 1
ATOM 2716 C C . LEU B 1 151 ? 1.742 -15 -10.148 1 97.12 151 LEU B C 1
ATOM 2718 O O . LEU B 1 151 ? 2.293 -13.977 -10.562 1 97.12 151 LEU B O 1
ATOM 2722 N N . PHE B 1 152 ? 2.422 -16.062 -9.75 1 96.69 152 PHE B N 1
ATOM 2723 C CA . PHE B 1 152 ? 3.84 -16.297 -10 1 96.69 152 PHE B CA 1
ATOM 2724 C C . PHE B 1 152 ? 4.047 -17.547 -10.836 1 96.69 152 PHE B C 1
ATOM 2726 O O . PHE B 1 152 ? 3.84 -18.672 -10.352 1 96.69 152 PHE B O 1
ATOM 2733 N N . THR B 1 153 ? 4.5 -17.359 -12.023 1 94.25 153 THR B N 1
ATOM 2734 C CA . THR B 1 153 ? 4.656 -18.516 -12.898 1 94.25 153 THR B CA 1
ATOM 2735 C C . THR B 1 153 ? 6.117 -18.703 -13.297 1 94.25 153 THR B C 1
ATOM 2737 O O . THR B 1 153 ? 6.875 -17.734 -13.367 1 94.25 153 THR B O 1
ATOM 2740 N N . LYS B 1 154 ? 6.414 -19.969 -13.484 1 94.75 154 LYS B N 1
ATOM 2741 C CA . LYS B 1 154 ? 7.75 -20.312 -13.953 1 94.75 154 LYS B CA 1
ATOM 2742 C C . LYS B 1 154 ? 7.949 -19.891 -15.406 1 94.75 154 LYS B C 1
ATOM 2744 O O . LYS B 1 154 ? 7.059 -20.062 -16.234 1 94.75 154 LYS B O 1
ATOM 2749 N N . GLU B 1 155 ? 9.133 -19.344 -15.68 1 94.25 155 GLU B N 1
ATOM 2750 C CA . GLU B 1 155 ? 9.492 -18.953 -17.031 1 94.25 155 GLU B CA 1
ATOM 2751 C C . GLU B 1 155 ? 10.523 -19.906 -17.625 1 94.25 155 GLU B C 1
ATOM 2753 O O . GLU B 1 155 ? 11.336 -20.484 -16.906 1 94.25 155 GLU B O 1
ATOM 2758 N N . GLU B 1 156 ? 10.445 -19.969 -18.875 1 95 156 GLU B N 1
ATOM 2759 C CA . GLU B 1 156 ? 11.406 -20.812 -19.562 1 95 156 GLU B CA 1
ATOM 2760 C C . GLU B 1 156 ? 12.758 -20.125 -19.688 1 95 156 GLU B C 1
ATOM 2762 O O . GLU B 1 156 ? 12.836 -18.969 -20.094 1 95 156 GLU B O 1
ATOM 2767 N N . VAL B 1 157 ? 13.773 -20.875 -19.422 1 93.88 157 VAL B N 1
ATOM 2768 C CA . VAL B 1 157 ? 15.133 -20.359 -19.531 1 93.88 157 VAL B CA 1
ATOM 2769 C C . VAL B 1 157 ? 15.609 -20.469 -20.984 1 93.88 157 VAL B C 1
ATOM 2771 O O . VAL B 1 157 ? 15.562 -21.547 -21.578 1 93.88 157 VAL B O 1
ATOM 2774 N N . PRO B 1 158 ? 15.961 -19.406 -21.516 1 90.12 158 PRO B N 1
ATOM 2775 C CA . PRO B 1 158 ? 16.453 -19.484 -22.891 1 90.12 158 PRO B CA 1
ATOM 2776 C C . PRO B 1 158 ? 17.703 -20.375 -23.016 1 90.12 158 PRO B C 1
ATOM 2778 O O . PRO B 1 158 ? 18.547 -20.391 -22.125 1 90.12 158 PRO B O 1
ATOM 2781 N N . LYS B 1 159 ? 17.781 -21.109 -24.062 1 82.19 159 LYS B N 1
ATOM 2782 C CA . LYS B 1 159 ? 18.922 -21.984 -24.312 1 82.19 159 LYS B CA 1
ATOM 2783 C C . LYS B 1 159 ? 20.156 -21.156 -24.688 1 82.19 159 LYS B C 1
ATOM 2785 O O . LYS B 1 159 ? 20.062 -20.141 -25.375 1 82.19 159 LYS B O 1
ATOM 2790 N N . GLN B 1 160 ? 21.141 -21.281 -23.891 1 70 160 GLN B N 1
ATOM 2791 C CA . GLN B 1 160 ? 22.406 -20.656 -24.219 1 70 160 GLN B CA 1
ATOM 2792 C C . GLN B 1 160 ? 22.938 -21.156 -25.562 1 70 160 GLN B C 1
ATOM 2794 O O . GLN B 1 1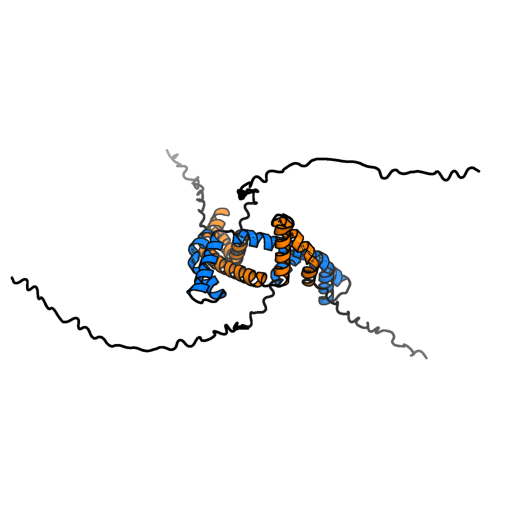60 ? 22.859 -22.344 -25.875 1 70 160 GLN B O 1
ATOM 2799 N N . SER B 1 161 ? 22.859 -20.328 -26.5 1 59.28 161 SER B N 1
ATOM 2800 C CA . SER B 1 161 ? 23.562 -20.75 -27.703 1 59.28 161 SER B CA 1
ATOM 2801 C C . SER B 1 161 ? 25 -21.109 -27.406 1 59.28 161 SER B C 1
ATOM 2803 O O . SER B 1 161 ? 25.766 -20.312 -26.859 1 59.28 161 SER B O 1
ATOM 2805 N N . VAL B 1 162 ? 25.281 -22.281 -26.969 1 55.66 162 VAL B N 1
ATOM 2806 C CA . VAL B 1 162 ? 26.688 -22.656 -26.938 1 55.66 162 VAL B CA 1
ATOM 2807 C C . VAL B 1 162 ? 27.406 -22.109 -28.172 1 55.66 162 VAL B C 1
ATOM 2809 O O . VAL B 1 162 ? 27 -22.391 -29.297 1 55.66 162 VAL B O 1
ATOM 2812 N N . ASN B 1 163 ? 27.828 -20.969 -28.125 1 50.72 163 ASN B N 1
ATOM 2813 C CA . ASN B 1 163 ? 28.797 -20.672 -29.172 1 50.72 163 ASN B CA 1
ATOM 2814 C C . ASN B 1 163 ? 29.609 -21.891 -29.547 1 50.72 163 ASN B C 1
ATOM 2816 O O . ASN B 1 163 ? 30.281 -22.484 -28.688 1 50.72 163 ASN B O 1
ATOM 2820 N N . GLU B 1 164 ? 29.266 -22.641 -30.531 1 53 164 GLU B N 1
ATOM 2821 C CA . GLU B 1 164 ? 30.203 -23.578 -31.125 1 53 164 GLU B CA 1
ATOM 2822 C C . GLU B 1 164 ? 31.641 -23.062 -31 1 53 164 GLU B C 1
ATOM 2824 O O . GLU B 1 164 ? 31.969 -21.984 -31.5 1 53 164 GLU B O 1
ATOM 2829 N N . ARG B 1 165 ? 32.219 -23.172 -29.859 1 48.72 165 ARG B N 1
ATOM 2830 C CA . ARG B 1 165 ? 33.656 -22.969 -29.859 1 48.72 165 ARG B CA 1
ATOM 2831 C C . ARG B 1 165 ? 34.281 -23.391 -31.188 1 48.72 165 ARG B C 1
ATOM 2833 O O . ARG B 1 165 ? 34.25 -24.562 -31.562 1 48.72 165 ARG B O 1
ATOM 2840 N N . PHE B 1 166 ? 34.312 -22.578 -32.062 1 51.41 166 PHE B N 1
ATOM 2841 C CA . PHE B 1 166 ? 35.219 -22.766 -33.188 1 51.41 166 PHE B CA 1
ATOM 2842 C C . PHE B 1 166 ? 36.562 -23.281 -32.719 1 51.41 166 PHE B C 1
ATOM 2844 O O . PHE B 1 166 ? 37.312 -22.562 -32.031 1 51.41 166 PHE B O 1
ATOM 2851 N N . HIS B 1 167 ? 36.688 -24.5 -32.531 1 47.25 167 HIS B N 1
ATOM 2852 C CA . HIS B 1 167 ? 38.062 -25.031 -32.438 1 47.25 167 HIS B CA 1
ATOM 2853 C C . HIS B 1 167 ? 38.906 -24.562 -33.625 1 47.25 167 HIS B C 1
ATOM 2855 O O . HIS B 1 167 ? 38.625 -24.906 -34.781 1 47.25 167 HIS B O 1
ATOM 2861 N N . PRO B 1 168 ? 39.531 -23.438 -33.562 1 49.06 168 PRO B N 1
ATOM 2862 C CA . PRO B 1 168 ? 40.406 -23.016 -34.656 1 49.06 168 PRO B CA 1
ATOM 2863 C C . PRO B 1 168 ? 41.312 -24.141 -35.156 1 49.06 168 PRO B C 1
ATOM 2865 O O . PRO B 1 168 ? 42.062 -23.969 -36.125 1 49.06 168 PRO B O 1
ATOM 2868 N N . TYR B 1 169 ? 41.781 -25.016 -34.156 1 47.78 169 TYR B N 1
ATOM 2869 C CA . TYR B 1 169 ? 43.125 -25.516 -34.406 1 47.78 169 TYR B CA 1
ATOM 2870 C C . TYR B 1 169 ? 43.156 -26.547 -35.531 1 47.78 169 TYR B C 1
ATOM 2872 O O . TYR B 1 169 ? 44.219 -26.984 -35.938 1 47.78 169 TYR B O 1
ATOM 2880 N N . SER B 1 170 ? 42.188 -27.422 -35.688 1 44.5 170 SER B N 1
ATOM 2881 C CA . SER B 1 170 ? 42.812 -28.609 -36.25 1 44.5 170 SER B CA 1
ATOM 2882 C C . SER B 1 170 ? 43.188 -28.406 -37.719 1 44.5 170 SER B C 1
ATOM 2884 O O . SER B 1 170 ? 42.344 -28.672 -38.594 1 44.5 170 SER B O 1
ATOM 2886 N N . ARG B 1 171 ? 43.781 -27.25 -38.031 1 44.81 171 ARG B N 1
ATOM 2887 C CA . ARG B 1 171 ? 44.375 -27.297 -39.375 1 44.81 171 ARG B CA 1
ATOM 2888 C C . ARG B 1 171 ? 45.219 -28.547 -39.562 1 44.81 171 ARG B C 1
ATOM 2890 O O . ARG B 1 171 ? 46.094 -28.859 -38.75 1 44.81 171 ARG B O 1
ATOM 2897 N N . ASN B 1 172 ? 44.656 -29.516 -40.344 1 45.12 172 ASN B N 1
ATOM 2898 C CA . ASN B 1 172 ? 45.312 -30.703 -40.875 1 45.12 172 ASN B CA 1
ATOM 2899 C C . ASN B 1 172 ? 46.656 -30.359 -41.469 1 45.12 172 ASN B C 1
ATOM 2901 O O . ASN B 1 172 ? 46.75 -29.594 -42.406 1 45.12 172 ASN B O 1
ATOM 2905 N N . PHE B 1 173 ? 47.719 -30.141 -40.625 1 47.22 173 PHE B N 1
ATOM 2906 C CA . PHE B 1 173 ? 49.094 -30.156 -41.094 1 47.22 173 PHE B CA 1
ATOM 2907 C C . PHE B 1 173 ? 49.375 -31.406 -41.938 1 47.22 173 PHE B C 1
ATOM 2909 O O . PHE B 1 173 ? 49.688 -32.469 -41.406 1 47.22 173 PHE B O 1
ATOM 2916 N N . SER B 1 174 ? 48.469 -31.734 -42.875 1 44.16 174 SER B N 1
ATOM 2917 C CA . SER B 1 174 ? 48.844 -32.844 -43.75 1 44.16 174 SER B CA 1
ATOM 2918 C C . SER B 1 174 ? 50.062 -32.5 -44.594 1 44.16 174 SER B C 1
ATOM 2920 O O . SER B 1 174 ? 50.344 -33.156 -45.562 1 44.16 174 SER B O 1
ATOM 2922 N N . GLY B 1 175 ? 50.688 -31.328 -44.375 1 38.09 175 GLY B N 1
ATOM 2923 C CA . GLY B 1 175 ? 51.656 -31.094 -45.438 1 38.09 175 GLY B CA 1
ATOM 2924 C C . GLY B 1 175 ? 52.812 -32.094 -45.406 1 38.09 175 GLY B C 1
ATOM 2925 O O . GLY B 1 175 ? 53.781 -31.922 -46.156 1 38.09 175 GLY B O 1
ATOM 2926 N N . PHE B 1 176 ? 53.031 -32.906 -44.344 1 41.28 176 PHE B N 1
ATOM 2927 C CA . PHE B 1 176 ? 54.375 -33.469 -44.406 1 41.28 176 PHE B CA 1
ATOM 2928 C C . PHE B 1 176 ? 54.438 -34.594 -45.438 1 41.28 176 PHE B C 1
ATOM 2930 O O . PHE B 1 176 ? 55.312 -35.469 -45.312 1 41.28 176 PHE B O 1
ATOM 2937 N N . ASP B 1 177 ? 53.562 -34.844 -46.469 1 29.95 177 ASP B N 1
ATOM 2938 C CA . ASP B 1 177 ? 54.312 -35.781 -47.281 1 29.95 177 ASP B CA 1
ATOM 2939 C C . ASP B 1 177 ? 55.531 -35.094 -47.906 1 29.95 177 ASP B C 1
ATOM 2941 O O . ASP B 1 177 ? 55.469 -33.969 -48.344 1 29.95 177 ASP B O 1
#

pLDDT: mean 76.39, std 29.43, range [22.11, 98.88]

Radius of gyration: 38.56 Å; Cα contacts (8 Å, |Δi|>4): 203; chains: 2; bounding box: 114×150×88 Å

Foldseek 3Di:
DDPPPDDDDDDPDDDDDPPPPPPPPPPPPPPPPPPPPPPVPVPDPPLVVLLVVLVVVCVVVLVVQLVVVVVVPDDNVRSNVVSCVVCVVSSVVSSVVSVVVVVVCVVVQCVDPLNVQLVVQLVCCCPPVVDDNVVSNVVSCVVSVVVVCVVDDDDDDDDPPPPPPPPVPPPPPPPPD/DCPCPDDDPPPPDDDDDDDPPPPDPPPPPPPPPPPPPPPVPVPDPPLVVLLVVLVVVCVVVLVVQLVVVVVVPDDNVRSNVVSCVVCVVSSVVSSVVSVVVVVVCVVVQCVDPLNVQLVVQLVCCCPPVVDDNVVSNVVSCVVSVVVVCVVDDDDDDDDPPPPPPPPVPPPPPVPPD